Protein AF-0000000078758700 (afdb_homodimer)

Secondary structure (DSSP, 8-state):
--HHHHHHHHHHTTS-EEHHHHHHHHTTTB---HHHHHHHHHHHHHTTSEEEE---TT--PPEEEE-HHHHHHHHHHHHS--PPPEEE-HHHHHHHTGGG--HHHHHHHHHHHHHHHHHHHHHHHHHHHT--TT-HHHHHHHHHHHHHHHHHHHHHHHHHHHHHHHHHHH-/--HHHHHHHHHHTTS-EEHHHHHHHHTTTB---HHHHHHHHHHHHHTTSEEEE---TTS-PPEEEE-HHHHHHHHHHHHSPPPPPEEE-HHHHHHHTGGG--HHHHHHHHHHHHHHHHHHHHHHHHHHHT--TT-HHHHHHHHHHHHHHHHHHHHHHHHHHHHHHHGGGT-

pLDDT: mean 91.84, std 9.09, range [51.16, 98.56]

Structure (mmCIF, N/CA/C/O backbone):
data_AF-0000000078758700-model_v1
#
loop_
_entity.id
_entity.type
_entity.pdbx_description
1 polymer 'PadR family transcriptional regulator'
#
loop_
_atom_site.group_PDB
_atom_site.id
_atom_site.type_symbol
_atom_site.label_atom_id
_atom_site.label_alt_id
_atom_site.label_comp_id
_atom_site.label_asym_id
_atom_site.label_entity_id
_atom_site.label_seq_id
_atom_site.pdbx_PDB_ins_code
_atom_site.Cartn_x
_atom_site.Cartn_y
_atom_site.Cartn_z
_atom_site.occupancy
_atom_site.B_iso_or_equiv
_atom_site.auth_seq_id
_atom_site.auth_comp_id
_atom_site.auth_asym_id
_atom_site.auth_atom_id
_atom_site.pdbx_PDB_model_num
ATOM 1 N N . MET A 1 1 ? -12.422 17.875 -7.984 1 75.94 1 MET A N 1
ATOM 2 C CA . MET A 1 1 ? -11.062 17.906 -7.457 1 75.94 1 MET A CA 1
ATOM 3 C C . MET A 1 1 ? -10.539 16.484 -7.223 1 75.94 1 MET A C 1
ATOM 5 O O . MET A 1 1 ? -11.289 15.609 -6.797 1 75.94 1 MET A O 1
ATOM 9 N N . ASN A 1 2 ? -9.375 16.219 -7.703 1 89.12 2 ASN A N 1
ATOM 10 C CA . ASN A 1 2 ? -8.852 14.875 -7.539 1 89.12 2 ASN A CA 1
ATOM 11 C C . ASN A 1 2 ? -8.297 14.656 -6.129 1 89.12 2 ASN A C 1
ATOM 13 O O . ASN A 1 2 ? -8.055 15.617 -5.398 1 89.12 2 ASN A O 1
ATOM 17 N N . THR A 1 3 ? -8.195 13.461 -5.73 1 94.94 3 THR A N 1
ATOM 18 C CA . THR A 1 3 ? -7.84 13.109 -4.359 1 94.94 3 THR A CA 1
ATOM 19 C C . THR A 1 3 ? -6.453 13.641 -4.008 1 94.94 3 THR A C 1
ATOM 21 O O . THR A 1 3 ? -6.207 14.039 -2.867 1 94.94 3 THR A O 1
ATOM 24 N N . LEU A 1 4 ? -5.598 13.695 -4.992 1 96.81 4 LEU A N 1
ATOM 25 C CA . LEU A 1 4 ? -4.258 14.219 -4.762 1 96.81 4 LEU A CA 1
ATOM 26 C C . LEU A 1 4 ? -4.32 15.656 -4.246 1 96.81 4 LEU A C 1
ATOM 28 O O . LEU A 1 4 ? -3.518 16.047 -3.395 1 96.81 4 LEU A O 1
ATOM 32 N N . ALA A 1 5 ? -5.242 16.453 -4.746 1 97.12 5 ALA A N 1
ATOM 33 C CA . ALA A 1 5 ? -5.426 17.828 -4.289 1 97.12 5 ALA A CA 1
ATOM 34 C C . ALA A 1 5 ? -5.691 17.891 -2.787 1 97.12 5 ALA A C 1
ATOM 36 O O . ALA A 1 5 ? -5.07 18.672 -2.066 1 97.12 5 ALA A O 1
ATOM 37 N N . TYR A 1 6 ? -6.551 17.031 -2.338 1 96.44 6 TYR A N 1
ATOM 38 C CA . TYR A 1 6 ? -6.891 16.984 -0.921 1 96.44 6 TYR A CA 1
ATOM 39 C C . TYR A 1 6 ? -5.699 16.531 -0.089 1 96.44 6 TYR A C 1
ATOM 41 O O . TYR A 1 6 ? -5.477 17.031 1.014 1 96.44 6 TYR A O 1
ATOM 49 N N . ILE A 1 7 ? -4.961 15.625 -0.644 1 97 7 ILE A N 1
ATOM 50 C CA . ILE A 1 7 ? -3.777 15.102 0.032 1 97 7 ILE A CA 1
ATOM 51 C C . ILE A 1 7 ? -2.766 16.234 0.24 1 97 7 ILE A C 1
ATOM 53 O O . ILE A 1 7 ? -2.242 16.406 1.344 1 97 7 ILE A O 1
ATOM 57 N N . LEU A 1 8 ? -2.559 16.953 -0.808 1 97.12 8 LEU A N 1
ATOM 58 C CA . LEU A 1 8 ? -1.605 18.047 -0.736 1 97.12 8 LEU A CA 1
ATOM 59 C C . LEU A 1 8 ? -2.078 19.109 0.247 1 97.12 8 LEU A C 1
ATOM 61 O O . LEU A 1 8 ? -1.285 19.625 1.037 1 97.12 8 LEU A O 1
ATOM 65 N N . LEU A 1 9 ? -3.33 19.438 0.22 1 96.5 9 LEU A N 1
ATOM 66 C CA . LEU A 1 9 ? -3.891 20.406 1.145 1 96.5 9 LEU A CA 1
ATOM 67 C C . LEU A 1 9 ? -3.76 19.938 2.588 1 96.5 9 LEU A C 1
ATOM 69 O O . LEU A 1 9 ? -3.484 20.734 3.486 1 96.5 9 LEU A O 1
ATOM 73 N N . CYS A 1 10 ? -3.916 18.688 2.779 1 95 10 CYS A N 1
ATOM 74 C CA . CYS A 1 10 ? -3.814 18.109 4.113 1 95 10 CYS A CA 1
ATOM 75 C C . CYS A 1 10 ? -2.426 18.328 4.699 1 95 10 CYS A C 1
ATOM 77 O O . CYS A 1 10 ? -2.293 18.719 5.863 1 95 10 CYS A O 1
ATOM 79 N N . VAL A 1 11 ? -1.42 18.141 3.896 1 94 11 VAL A N 1
ATOM 80 C CA . VAL A 1 11 ? -0.043 18.266 4.359 1 94 11 VAL A CA 1
ATOM 81 C C . VAL A 1 11 ? 0.259 19.734 4.645 1 94 11 VAL A C 1
ATOM 83 O O . VAL A 1 11 ? 1.033 20.062 5.555 1 94 11 VAL A O 1
ATOM 86 N N . LEU A 1 12 ? -0.463 20.594 4.012 1 94.81 12 LEU A N 1
ATOM 87 C CA . LEU A 1 12 ? -0.227 22.016 4.16 1 94.81 12 LEU A CA 1
ATOM 88 C C . LEU A 1 12 ? -0.941 22.562 5.391 1 94.81 12 LEU A C 1
ATOM 90 O O . LEU A 1 12 ? -0.708 23.703 5.797 1 94.81 12 LEU A O 1
ATOM 94 N N . LEU A 1 13 ? -1.774 21.797 5.988 1 92.25 13 LEU A N 1
ATOM 95 C CA . LEU A 1 13 ? -2.506 22.234 7.176 1 92.25 13 LEU A CA 1
ATOM 96 C C . LEU A 1 13 ? -1.547 22.562 8.312 1 92.25 13 LEU A C 1
ATOM 98 O O . LEU A 1 13 ? -1.824 23.453 9.117 1 92.25 13 LEU A O 1
ATOM 102 N N . SER A 1 14 ? -0.45 21.875 8.352 1 86.94 14 SER A N 1
ATOM 103 C CA . SER A 1 14 ? 0.471 22.047 9.477 1 86.94 14 SER A CA 1
ATOM 104 C C . SER A 1 14 ? 1.338 23.297 9.289 1 86.94 14 SER A C 1
ATOM 106 O O . SER A 1 14 ? 1.521 24.078 10.227 1 86.94 14 SER A O 1
ATOM 108 N N . LYS A 1 15 ? 1.9 23.422 8.086 1 88.5 15 LYS A N 1
ATOM 109 C CA . LYS A 1 15 ? 2.738 24.578 7.789 1 88.5 15 LYS A CA 1
ATOM 110 C C . LYS A 1 15 ? 2.947 24.734 6.285 1 88.5 15 LYS A C 1
ATOM 112 O O . LYS A 1 15 ? 2.744 23.781 5.527 1 88.5 15 LYS A O 1
ATOM 117 N N . PRO A 1 16 ? 3.314 25.922 5.918 1 93.62 16 PRO A N 1
ATOM 118 C CA . PRO A 1 16 ? 3.682 26.109 4.512 1 93.62 16 PRO A CA 1
ATOM 119 C C . PRO A 1 16 ? 4.867 25.25 4.09 1 93.62 16 PRO A C 1
ATOM 121 O O . PRO A 1 16 ? 5.746 24.969 4.902 1 93.62 16 PRO A O 1
ATOM 124 N N . ARG A 1 17 ? 4.836 24.828 2.846 1 94.19 17 ARG A N 1
ATOM 125 C CA . ARG A 1 17 ? 5.887 23.953 2.342 1 94.19 17 ARG A CA 1
ATOM 126 C C . ARG A 1 17 ? 6.168 24.219 0.868 1 94.19 17 ARG A C 1
ATOM 128 O O . ARG A 1 17 ? 5.293 24.688 0.14 1 94.19 17 ARG A O 1
ATOM 135 N N . SER A 1 18 ? 7.398 23.844 0.51 1 94.25 18 SER A N 1
ATOM 136 C CA . SER A 1 18 ? 7.727 23.859 -0.912 1 94.25 18 SER A CA 1
ATOM 137 C C . SER A 1 18 ? 7.137 22.656 -1.632 1 94.25 18 SER A C 1
ATOM 139 O O . SER A 1 18 ? 6.73 21.688 -0.993 1 94.25 18 SER A O 1
ATOM 141 N N . GLY A 1 19 ? 7.09 22.828 -2.969 1 94 19 GLY A N 1
ATOM 142 C CA . GLY A 1 19 ? 6.676 21.672 -3.746 1 94 19 GLY A CA 1
ATOM 143 C C . GLY A 1 19 ? 7.52 20.438 -3.471 1 94 19 GLY A C 1
ATOM 144 O O . GLY A 1 19 ? 6.992 19.312 -3.406 1 94 19 GLY A O 1
ATOM 145 N N . TYR A 1 20 ? 8.75 20.656 -3.256 1 93.19 20 TYR A N 1
ATOM 146 C CA . TYR A 1 20 ? 9.68 19.578 -2.973 1 93.19 20 TYR A CA 1
ATOM 147 C C . TYR A 1 20 ? 9.352 18.906 -1.646 1 93.19 20 TYR A C 1
ATOM 149 O O . TYR A 1 20 ? 9.312 17.672 -1.558 1 93.19 20 TYR A O 1
ATOM 157 N N . GLU A 1 21 ? 9.133 19.625 -0.709 1 92.56 21 GLU A N 1
ATOM 158 C CA . GLU A 1 21 ? 8.781 19.094 0.604 1 92.56 21 GLU A CA 1
ATOM 159 C C . GLU A 1 21 ? 7.473 18.312 0.554 1 92.56 21 GLU A C 1
ATOM 161 O O . GLU A 1 21 ? 7.352 17.25 1.162 1 92.56 21 GLU A O 1
ATOM 166 N N . LEU A 1 22 ? 6.559 18.875 -0.141 1 95.06 22 LEU A N 1
ATOM 167 C CA . LEU A 1 22 ? 5.273 18.203 -0.3 1 95.06 22 LEU A CA 1
ATOM 168 C C . LEU A 1 22 ? 5.449 16.859 -0.983 1 95.06 22 LEU A C 1
ATOM 170 O O . LEU A 1 22 ? 4.914 15.844 -0.517 1 95.06 22 LEU A O 1
ATOM 174 N N . LYS A 1 23 ? 6.211 16.844 -2.006 1 93.62 23 LYS A N 1
ATOM 175 C CA . LYS A 1 23 ? 6.48 15.617 -2.742 1 93.62 23 LYS A CA 1
ATOM 176 C C . LYS A 1 23 ? 7.117 14.562 -1.838 1 93.62 23 LYS A C 1
ATOM 178 O O . LYS A 1 23 ? 6.719 13.398 -1.865 1 93.62 23 LYS A O 1
ATOM 183 N N . GLN A 1 24 ? 7.961 14.93 -1.013 1 90.19 24 GLN A N 1
ATOM 184 C CA . GLN A 1 24 ? 8.648 14 -0.122 1 90.19 24 GLN A CA 1
ATOM 185 C C . GLN A 1 24 ? 7.707 13.469 0.957 1 90.19 24 GLN A C 1
ATOM 187 O O . GLN A 1 24 ? 7.746 12.289 1.296 1 90.19 24 GLN A O 1
ATOM 192 N N . LEU A 1 25 ? 6.855 14.305 1.431 1 90.06 25 LEU A N 1
ATOM 193 C CA . LEU A 1 25 ? 6.023 13.961 2.576 1 90.06 25 LEU A CA 1
ATOM 194 C C . LEU A 1 25 ? 4.879 13.047 2.158 1 90.06 25 LEU A C 1
ATOM 196 O O . LEU A 1 25 ? 4.539 12.102 2.873 1 90.06 25 LEU A O 1
ATOM 200 N N . ILE A 1 26 ? 4.359 13.289 0.973 1 94.38 26 ILE A N 1
ATOM 201 C CA . ILE A 1 26 ? 3.145 12.547 0.629 1 94.38 26 ILE A CA 1
ATOM 202 C C . ILE A 1 26 ? 3.5 11.109 0.274 1 94.38 26 ILE A C 1
ATOM 204 O O . ILE A 1 26 ? 2.623 10.242 0.219 1 94.38 26 ILE A O 1
ATOM 208 N N . THR A 1 27 ? 4.793 10.805 0.073 1 89.19 27 THR A N 1
ATOM 209 C CA . THR A 1 27 ? 5.219 9.461 -0.285 1 89.19 27 THR A CA 1
ATOM 210 C C . THR A 1 27 ? 4.879 8.469 0.827 1 89.19 27 THR A C 1
ATOM 212 O O . THR A 1 27 ? 4.812 7.262 0.592 1 89.19 27 THR A O 1
ATOM 215 N N . ILE A 1 28 ? 4.66 8.961 1.965 1 87.19 28 ILE A N 1
ATOM 216 C CA . ILE A 1 28 ? 4.379 8.102 3.111 1 87.19 28 ILE A CA 1
ATOM 217 C C . ILE A 1 28 ? 3.004 7.457 2.953 1 87.19 28 ILE A C 1
ATOM 219 O O . ILE A 1 28 ? 2.777 6.34 3.422 1 87.19 28 ILE A O 1
ATOM 223 N N . PHE A 1 29 ? 2.162 8.219 2.197 1 91.5 29 PHE A N 1
ATOM 224 C CA . PHE A 1 29 ? 0.828 7.629 2.186 1 91.5 29 PHE A CA 1
ATOM 225 C C . PHE A 1 29 ? 0.193 7.75 0.805 1 91.5 29 PHE A C 1
ATOM 227 O O . PHE A 1 29 ? -0.868 7.176 0.551 1 91.5 29 PHE A O 1
ATOM 234 N N . TRP A 1 30 ? 0.911 8.43 -0.158 1 94.19 30 TRP A N 1
ATOM 235 C CA . TRP A 1 30 ? 0.292 8.648 -1.463 1 94.19 30 TRP A CA 1
ATOM 236 C C . TRP A 1 30 ? 1.343 8.656 -2.568 1 94.19 30 TRP A C 1
ATOM 238 O O . TRP A 1 30 ? 2.271 9.469 -2.543 1 94.19 30 TRP A O 1
ATOM 248 N N . GLU A 1 31 ? 1.103 7.875 -3.529 1 92.25 31 GLU A N 1
ATOM 249 C CA . GLU A 1 31 ? 1.999 7.855 -4.68 1 92.25 31 GLU A CA 1
ATOM 250 C C . GLU A 1 31 ? 1.511 8.797 -5.777 1 92.25 31 GLU A C 1
ATOM 252 O O . GLU A 1 31 ? 0.35 8.734 -6.184 1 92.25 31 GLU A O 1
ATOM 257 N N . ALA A 1 32 ? 2.389 9.664 -6.203 1 93.94 32 ALA A N 1
ATOM 258 C CA . ALA A 1 32 ? 2.1 10.57 -7.312 1 93.94 32 ALA A CA 1
ATOM 259 C C . ALA A 1 32 ? 3.379 10.969 -8.047 1 93.94 32 ALA A C 1
ATOM 261 O O . ALA A 1 32 ? 4.43 11.133 -7.426 1 93.94 32 ALA A O 1
ATOM 262 N N . HIS A 1 33 ? 3.301 11.062 -9.289 1 92.56 33 HIS A N 1
ATOM 263 C CA . HIS A 1 33 ? 4.418 11.539 -10.094 1 92.56 33 HIS A CA 1
ATOM 264 C C . HIS A 1 33 ? 4.652 13.031 -9.875 1 92.56 33 HIS A C 1
ATOM 266 O O . HIS A 1 33 ? 3.717 13.773 -9.57 1 92.56 33 HIS A O 1
ATOM 272 N N . HIS A 1 34 ? 5.859 13.391 -10.141 1 92.69 34 HIS A N 1
ATOM 273 C CA . HIS A 1 34 ? 6.258 14.789 -10.016 1 92.69 34 HIS A CA 1
ATOM 274 C C . HIS A 1 34 ? 5.348 15.695 -10.844 1 92.69 34 HIS A C 1
ATOM 276 O O . HIS A 1 34 ? 4.824 16.688 -10.328 1 92.69 34 HIS A O 1
ATOM 282 N N . SER A 1 35 ? 5.125 15.336 -12.039 1 93.94 35 SER A N 1
ATOM 283 C CA . SER A 1 35 ? 4.316 16.156 -12.938 1 93.94 35 SER A CA 1
ATOM 284 C C . SER A 1 35 ? 2.893 16.312 -12.414 1 93.94 35 SER A C 1
ATOM 286 O O . SER A 1 35 ? 2.279 17.359 -12.57 1 93.94 35 SER A O 1
ATOM 288 N N . GLN A 1 36 ? 2.354 15.297 -11.727 1 95.75 36 GLN A N 1
ATOM 289 C CA . GLN A 1 36 ? 1.006 15.352 -11.164 1 95.75 36 GLN A CA 1
ATOM 290 C C . GLN A 1 36 ? 0.94 16.297 -9.969 1 95.75 36 GLN A C 1
ATOM 292 O O . GLN A 1 36 ? -0.028 17.047 -9.82 1 95.75 36 GLN A O 1
ATOM 297 N N . ILE A 1 37 ? 1.955 16.234 -9.133 1 96.62 37 ILE A N 1
ATOM 298 C CA . ILE A 1 37 ? 2.002 17.047 -7.918 1 96.62 37 ILE A CA 1
ATOM 299 C C . ILE A 1 37 ? 2.025 18.531 -8.281 1 96.62 37 ILE A C 1
ATOM 301 O O . ILE A 1 37 ? 1.216 19.312 -7.781 1 96.62 37 ILE A O 1
ATOM 305 N N . TYR A 1 38 ? 2.822 18.875 -9.234 1 95.69 38 TYR A N 1
ATOM 306 C CA . TYR A 1 38 ? 2.998 20.281 -9.539 1 95.69 38 TYR A CA 1
ATOM 307 C C . TYR A 1 38 ? 1.836 20.812 -10.375 1 95.69 38 TYR A C 1
ATOM 309 O O . TYR A 1 38 ? 1.444 21.969 -10.242 1 95.69 38 TYR A O 1
ATOM 317 N N . THR A 1 39 ? 1.314 20.031 -11.211 1 96.81 39 THR A N 1
ATOM 318 C CA . THR A 1 39 ? 0.114 20.422 -11.945 1 96.81 39 THR A CA 1
ATOM 319 C C . THR A 1 39 ? -1.057 20.641 -10.984 1 96.81 39 THR A C 1
ATOM 321 O O . THR A 1 39 ? -1.825 21.578 -11.141 1 96.81 39 THR A O 1
ATOM 324 N N . THR A 1 40 ? -1.151 19.734 -10 1 97.75 40 THR A N 1
ATOM 325 C CA . THR A 1 40 ? -2.215 19.859 -9.008 1 97.75 40 THR A CA 1
ATOM 326 C C . THR A 1 40 ? -2.014 21.109 -8.156 1 97.75 40 THR A C 1
ATOM 328 O O . THR A 1 40 ? -2.969 21.828 -7.883 1 97.75 40 THR A O 1
ATOM 331 N N . LEU A 1 41 ? -0.794 21.375 -7.789 1 96.75 41 LEU A N 1
ATOM 332 C CA . LEU A 1 41 ? -0.489 22.578 -7.008 1 96.75 41 LEU A CA 1
ATOM 333 C C . LEU A 1 41 ? -0.839 23.844 -7.781 1 96.75 41 LEU A C 1
ATOM 335 O O . LEU A 1 41 ? -1.37 24.797 -7.211 1 96.75 41 LEU A O 1
ATOM 339 N N . ALA A 1 42 ? -0.533 23.828 -9.016 1 95.81 42 ALA A N 1
ATOM 340 C CA . ALA A 1 42 ? -0.86 24.969 -9.867 1 95.81 42 ALA A CA 1
ATOM 341 C C . ALA A 1 42 ? -2.369 25.188 -9.93 1 95.81 42 ALA A C 1
ATOM 343 O O . ALA A 1 42 ? -2.84 26.328 -9.836 1 95.81 42 ALA A O 1
ATOM 344 N N . LYS A 1 43 ? -3.08 24.172 -10.078 1 97.56 43 LYS A N 1
ATOM 345 C CA . LYS A 1 43 ? -4.539 24.266 -10.125 1 97.56 43 LYS A CA 1
ATOM 346 C C . LYS A 1 43 ? -5.098 24.781 -8.805 1 97.56 43 LYS A C 1
ATOM 348 O O . LYS A 1 43 ? -6.016 25.609 -8.797 1 97.56 43 LYS A O 1
ATOM 353 N N . LEU A 1 44 ? -4.578 24.281 -7.699 1 97.81 44 LEU A N 1
ATOM 354 C CA . LEU A 1 44 ? -5 24.734 -6.375 1 97.81 44 LEU A CA 1
ATOM 355 C C . LEU A 1 44 ? -4.754 26.219 -6.195 1 97.81 44 LEU A C 1
ATOM 357 O O . LEU A 1 44 ? -5.57 26.922 -5.594 1 97.81 44 LEU A O 1
ATOM 361 N N . ASP A 1 45 ? -3.604 26.641 -6.684 1 96.44 45 ASP A N 1
ATOM 362 C CA . ASP A 1 45 ? -3.275 28.062 -6.625 1 96.44 45 ASP A CA 1
ATOM 363 C C . ASP A 1 45 ? -4.246 28.875 -7.465 1 96.44 45 ASP A C 1
ATOM 365 O O . ASP A 1 45 ? -4.777 29.891 -7 1 96.44 45 ASP A O 1
ATOM 369 N N . GLN A 1 46 ? -4.539 28.453 -8.641 1 96.88 46 GLN A N 1
ATOM 370 C CA . GLN A 1 46 ? -5.465 29.125 -9.539 1 96.88 46 GLN A CA 1
ATOM 371 C C . GLN A 1 46 ? -6.863 29.219 -8.938 1 96.88 46 GLN A C 1
ATOM 373 O O . GLN A 1 46 ? -7.559 30.219 -9.109 1 96.88 46 GLN A O 1
ATOM 378 N N . GLN A 1 47 ? -7.211 28.172 -8.195 1 97.62 47 GLN A N 1
ATOM 379 C CA . GLN A 1 47 ? -8.555 28.109 -7.625 1 97.62 47 GLN A CA 1
ATOM 380 C C . GLN A 1 47 ? -8.625 28.812 -6.281 1 97.62 47 GLN A C 1
ATOM 382 O O . GLN A 1 47 ? -9.695 28.922 -5.688 1 97.62 47 GLN A O 1
ATOM 387 N N . GLY A 1 48 ? -7.48 29.219 -5.77 1 97.19 48 GLY A N 1
ATOM 388 C CA . GLY A 1 48 ? -7.438 30.047 -4.57 1 97.19 48 GLY A CA 1
ATOM 389 C C . GLY A 1 48 ? -7.391 29.234 -3.291 1 97.19 48 GLY A C 1
ATOM 390 O O . GLY A 1 48 ? -7.672 29.75 -2.207 1 97.19 48 GLY A O 1
ATOM 391 N N . TYR A 1 49 ? -7.074 27.938 -3.385 1 97.94 49 TYR A N 1
ATOM 392 C CA . TYR A 1 49 ? -7.031 27.094 -2.197 1 97.94 49 TYR A CA 1
ATOM 393 C C . TYR A 1 49 ? -5.66 27.141 -1.537 1 97.94 49 TYR A C 1
ATOM 395 O O . TYR A 1 49 ? -5.508 26.766 -0.375 1 97.94 49 TYR A O 1
ATOM 403 N N . VAL A 1 50 ? -4.648 27.547 -2.363 1 97.75 50 VAL A N 1
ATOM 404 C CA . VAL A 1 50 ? -3.318 27.859 -1.846 1 97.75 50 VAL A CA 1
ATOM 405 C C . VAL A 1 50 ? -2.816 29.156 -2.449 1 97.75 50 VAL A C 1
ATOM 407 O O . VAL A 1 50 ? -3.379 29.656 -3.428 1 97.75 50 VAL A O 1
ATOM 410 N N . THR A 1 51 ? -1.835 29.766 -1.786 1 96.56 51 THR A N 1
ATOM 411 C CA . THR A 1 51 ? -1.12 30.922 -2.332 1 96.56 51 THR A CA 1
ATOM 412 C C . THR A 1 51 ? 0.385 30.672 -2.328 1 96.56 51 THR A C 1
ATOM 414 O O . THR A 1 51 ? 0.893 29.906 -1.498 1 96.56 51 THR A O 1
ATOM 417 N N . VAL A 1 52 ? 1.029 31.219 -3.318 1 92.94 52 VAL A N 1
ATOM 418 C CA . VAL A 1 52 ? 2.473 31.031 -3.439 1 92.94 52 VAL A CA 1
ATOM 419 C C . VAL A 1 52 ? 3.191 32.312 -3.047 1 92.94 52 VAL A C 1
ATOM 421 O O . VAL A 1 52 ? 2.863 33.406 -3.547 1 92.94 52 VAL A O 1
ATOM 424 N N . LEU A 1 53 ? 3.893 32.375 -1.988 1 80.75 53 LEU A N 1
ATOM 425 C CA . LEU A 1 53 ? 4.695 33.531 -1.635 1 80.75 53 LEU A CA 1
ATOM 426 C C . LEU A 1 53 ? 6.152 33.344 -2.043 1 80.75 53 LEU A C 1
ATOM 428 O O . LEU A 1 53 ? 6.688 32.219 -1.932 1 80.75 53 LEU A O 1
ATOM 432 N N . ASP A 1 54 ? 6.578 33.906 -3.236 1 61.16 54 ASP A N 1
ATOM 433 C CA . ASP A 1 54 ? 7.922 33.812 -3.803 1 61.16 54 ASP A CA 1
ATOM 434 C C . ASP A 1 54 ? 8.977 34.188 -2.764 1 61.16 54 ASP A C 1
ATOM 436 O O . ASP A 1 54 ? 10.156 34.344 -3.098 1 61.16 54 ASP A O 1
ATOM 440 N N . LYS A 1 55 ? 8.719 34.562 -1.55 1 55.12 55 LYS A N 1
ATOM 441 C CA . LYS A 1 55 ? 9.609 35.562 -0.995 1 55.12 55 LYS A CA 1
ATOM 442 C C . LYS A 1 55 ? 11.07 35.125 -1.114 1 55.12 55 LYS A C 1
ATOM 444 O O . LYS A 1 55 ? 11.977 35.875 -0.713 1 55.12 55 LYS A O 1
ATOM 449 N N . ASP A 1 56 ? 11.492 33.719 -0.843 1 51.16 56 ASP A N 1
ATOM 450 C CA . ASP A 1 56 ? 12.891 33.969 -0.499 1 51.16 56 ASP A CA 1
ATOM 451 C C . ASP A 1 56 ? 13.672 34.469 -1.707 1 51.16 56 ASP A C 1
ATOM 453 O O . ASP A 1 56 ? 13.68 33.844 -2.762 1 51.16 56 ASP A O 1
ATOM 457 N N . GLU A 1 57 ? 13.906 35.75 -1.801 1 52.34 57 GLU A N 1
ATOM 458 C CA . GLU A 1 57 ? 14.805 36.438 -2.73 1 52.34 57 GLU A CA 1
ATOM 459 C C . GLU A 1 57 ? 15.852 35.5 -3.291 1 52.34 57 GLU A C 1
ATOM 461 O O . GLU A 1 57 ? 16.219 35.594 -4.465 1 52.34 57 GLU A O 1
ATOM 466 N N . HIS A 1 58 ? 16.469 34.781 -2.475 1 54.19 58 HIS A N 1
ATOM 467 C CA . HIS A 1 58 ? 17.688 34.094 -2.865 1 54.19 58 HIS A CA 1
ATOM 468 C C . HIS A 1 58 ? 17.375 32.688 -3.398 1 54.19 58 HIS A C 1
ATOM 470 O O . HIS A 1 58 ? 18.219 32.031 -4.012 1 54.19 58 HIS A O 1
ATOM 476 N N . SER A 1 59 ? 16.156 32.094 -2.975 1 60.94 59 SER A N 1
ATOM 477 C CA . SER A 1 59 ? 15.914 30.734 -3.492 1 60.94 59 SER A CA 1
ATOM 478 C C . SER A 1 59 ? 14.633 30.672 -4.32 1 60.94 59 SER A C 1
ATOM 480 O O . SER A 1 59 ? 13.688 31.422 -4.059 1 60.94 59 SER A O 1
ATOM 482 N N . GLN A 1 60 ? 14.664 30.766 -5.648 1 63.72 60 GLN A N 1
ATOM 483 C CA . GLN A 1 60 ? 13.664 30.609 -6.699 1 63.72 60 GLN A CA 1
ATOM 484 C C . GLN A 1 60 ? 12.664 29.516 -6.344 1 63.72 60 GLN A C 1
ATOM 486 O O . GLN A 1 60 ? 11.93 29.031 -7.211 1 63.72 60 GLN A O 1
ATOM 491 N N . LYS A 1 61 ? 12.539 29.203 -4.984 1 78.19 61 LYS A N 1
ATOM 492 C CA . LYS A 1 61 ? 11.625 28.109 -4.684 1 78.19 61 LYS A CA 1
ATOM 493 C C . LYS A 1 61 ? 10.242 28.641 -4.293 1 78.19 61 LYS A C 1
ATOM 495 O O . LYS A 1 61 ? 10.133 29.594 -3.529 1 78.19 61 LYS A O 1
ATOM 500 N N . LYS A 1 62 ? 9.211 28.125 -4.797 1 88.31 62 LYS A N 1
ATOM 501 C CA . LYS A 1 62 ? 7.82 28.453 -4.488 1 88.31 62 LYS A CA 1
ATOM 502 C C . LYS A 1 62 ? 7.395 27.812 -3.166 1 88.31 62 LYS A C 1
ATOM 504 O O . LYS A 1 62 ? 7.613 26.625 -2.943 1 88.31 62 LYS A O 1
ATOM 509 N N . ILE A 1 63 ? 6.949 28.656 -2.227 1 94.56 63 ILE A N 1
ATOM 510 C CA . ILE A 1 63 ? 6.398 28.172 -0.968 1 94.56 63 ILE A CA 1
ATOM 511 C C . ILE A 1 63 ? 4.875 28.266 -0.999 1 94.56 63 ILE A C 1
ATOM 513 O O . ILE A 1 63 ? 4.32 29.344 -1.215 1 94.56 63 ILE A O 1
ATOM 517 N N . TYR A 1 64 ? 4.211 27.156 -0.707 1 96.62 64 TYR A N 1
ATOM 518 C CA . TYR A 1 64 ? 2.758 27.078 -0.772 1 96.62 64 TYR A CA 1
ATOM 519 C C . TYR A 1 64 ? 2.141 27.281 0.609 1 96.62 64 TYR A C 1
ATOM 521 O O . TYR A 1 64 ? 2.545 26.625 1.572 1 96.62 64 TYR A O 1
ATOM 529 N N . HIS A 1 65 ? 1.224 28.219 0.64 1 96.44 65 HIS A N 1
ATOM 530 C CA . HIS A 1 65 ? 0.463 28.5 1.853 1 96.44 65 HIS A CA 1
ATOM 531 C C . HIS A 1 65 ? -1.003 28.109 1.685 1 96.44 65 HIS A C 1
ATOM 533 O O . HIS A 1 65 ? -1.612 28.406 0.653 1 96.44 65 HIS A O 1
ATOM 539 N N . LEU A 1 66 ? -1.496 27.516 2.68 1 96 66 LEU A N 1
ATOM 540 C CA . LEU A 1 66 ? -2.918 27.188 2.676 1 96 66 LEU A CA 1
ATOM 541 C C . LEU A 1 66 ? -3.762 28.438 2.924 1 96 66 LEU A C 1
ATOM 543 O O . LEU A 1 66 ? -3.455 29.234 3.818 1 96 66 LEU A O 1
ATOM 547 N N . THR A 1 67 ? -4.781 28.609 2.127 1 97.56 67 THR A N 1
ATOM 548 C CA . THR A 1 67 ? -5.715 29.703 2.363 1 97.56 67 THR A CA 1
ATOM 549 C C . THR A 1 67 ? -6.859 29.266 3.266 1 97.56 67 THR A C 1
ATOM 551 O O . THR A 1 67 ? -6.977 28.078 3.584 1 97.56 67 THR A O 1
ATOM 554 N N . ASP A 1 68 ? -7.723 30.234 3.668 1 97.25 68 ASP A N 1
ATOM 555 C CA . ASP A 1 68 ? -8.898 29.906 4.461 1 97.25 68 ASP A CA 1
ATOM 556 C C . ASP A 1 68 ? -9.844 29 3.684 1 97.25 68 ASP A C 1
ATOM 558 O O . ASP A 1 68 ? -10.445 28.078 4.254 1 97.25 68 ASP A O 1
ATOM 562 N N . GLU A 1 69 ? -9.938 29.25 2.438 1 97.5 69 GLU A N 1
ATOM 563 C CA . GLU A 1 69 ? -10.797 28.406 1.591 1 97.5 69 GLU A CA 1
ATOM 564 C C . GLU A 1 69 ? -10.234 27 1.458 1 97.5 69 GLU A C 1
ATOM 566 O O . GLU A 1 69 ? -10.984 26.031 1.464 1 97.5 69 GLU A O 1
ATOM 571 N N . GLY A 1 70 ? -8.922 26.922 1.271 1 97.12 70 GLY A N 1
ATOM 572 C CA . GLY A 1 70 ? -8.281 25.609 1.23 1 97.12 70 GLY A CA 1
ATOM 573 C C . GLY A 1 70 ? -8.438 24.828 2.516 1 97.12 70 GLY A C 1
ATOM 574 O O . GLY A 1 70 ? -8.688 23.625 2.484 1 97.12 70 GLY A O 1
ATOM 575 N N . ARG A 1 71 ? -8.312 25.531 3.604 1 96 71 ARG A N 1
ATOM 576 C CA . ARG A 1 71 ? -8.477 24.906 4.91 1 96 71 ARG A CA 1
ATOM 577 C C . ARG A 1 71 ? -9.883 24.344 5.078 1 96 71 ARG A C 1
ATOM 579 O O . ARG A 1 71 ? -10.062 23.203 5.512 1 96 71 ARG A O 1
ATOM 586 N N . ALA A 1 72 ? -10.844 25.125 4.742 1 95.94 72 ALA A N 1
ATOM 587 C CA . ALA A 1 72 ? -12.234 24.703 4.855 1 95.94 72 ALA A CA 1
ATOM 588 C C . ALA A 1 72 ? -12.5 23.469 3.994 1 95.94 72 ALA A C 1
ATOM 590 O O . ALA A 1 72 ? -13.195 22.547 4.422 1 95.94 72 ALA A O 1
ATOM 591 N N . LEU A 1 73 ? -11.922 23.469 2.875 1 95.44 73 LEU A N 1
ATOM 592 C CA . LEU A 1 73 ? -12.117 22.375 1.93 1 95.44 73 LEU A CA 1
ATOM 593 C C . LEU A 1 73 ? -11.562 21.062 2.492 1 95.44 73 LEU A C 1
ATOM 595 O O . LEU A 1 73 ? -12.242 20.047 2.463 1 95.44 73 LEU A O 1
ATOM 599 N N . VAL A 1 74 ? -10.359 21.125 2.961 1 94.88 74 VAL A N 1
ATOM 600 C CA . VAL A 1 74 ? -9.727 19.891 3.422 1 94.88 74 VAL A CA 1
ATOM 601 C C . VAL A 1 74 ? -10.367 19.438 4.727 1 94.88 74 VAL A C 1
ATOM 603 O O . VAL A 1 74 ? -10.5 18.234 4.973 1 94.88 74 VAL A O 1
ATOM 606 N N . GLU A 1 75 ? -10.805 20.312 5.535 1 93.5 75 GLU A N 1
ATOM 607 C CA . GLU A 1 75 ? -11.477 19.953 6.781 1 93.5 75 GLU A CA 1
ATOM 608 C C . GLU A 1 75 ? -12.797 19.234 6.504 1 93.5 75 GLU A C 1
ATOM 610 O O . GLU A 1 75 ? -13.164 18.312 7.219 1 93.5 75 GLU A O 1
ATOM 615 N N . GLU A 1 76 ? -13.469 19.672 5.496 1 94.38 76 GLU A N 1
ATOM 616 C CA . GLU A 1 76 ? -14.688 18.984 5.086 1 94.38 76 GLU A CA 1
ATOM 617 C C . GLU A 1 76 ? -14.383 17.609 4.516 1 94.38 76 GLU A C 1
ATOM 619 O O . GLU A 1 76 ? -15.102 16.641 4.793 1 94.38 76 GLU A O 1
ATOM 624 N N . TRP A 1 77 ? -13.375 17.531 3.744 1 95.56 77 TRP A N 1
ATOM 625 C CA . TRP A 1 77 ? -12.969 16.281 3.123 1 95.56 77 TRP A CA 1
ATOM 626 C C . TRP A 1 77 ? -12.602 15.242 4.18 1 95.56 77 TRP A C 1
ATOM 628 O O . TRP A 1 77 ? -12.906 14.055 4.027 1 95.56 77 TRP A O 1
ATOM 638 N N . ILE A 1 78 ? -11.992 15.656 5.238 1 94.06 78 ILE A N 1
ATOM 639 C CA . ILE A 1 78 ? -11.523 14.781 6.305 1 94.06 78 ILE A CA 1
ATOM 640 C C . ILE A 1 78 ? -12.711 14.07 6.949 1 94.06 78 ILE A C 1
ATOM 642 O O . ILE A 1 78 ? -12.578 12.93 7.418 1 94.06 78 ILE A O 1
ATOM 646 N N . LYS A 1 79 ? -13.844 14.664 6.832 1 92.44 79 LYS A N 1
ATOM 647 C CA . LYS A 1 79 ? -15.047 14.117 7.457 1 92.44 79 LYS A CA 1
ATOM 648 C C . LYS A 1 79 ? -15.75 13.133 6.527 1 92.44 79 LYS A C 1
ATOM 650 O O . LYS A 1 79 ? -16.625 12.383 6.957 1 92.44 79 LYS A O 1
ATOM 655 N N . GLU A 1 80 ? -15.43 13.133 5.32 1 93.19 80 GLU A N 1
ATOM 656 C CA . GLU A 1 80 ? -16.047 12.242 4.348 1 93.19 80 GLU A CA 1
ATOM 657 C C . GLU A 1 80 ? -15.617 10.797 4.566 1 93.19 80 GLU A C 1
ATOM 659 O O . GLU A 1 80 ? -14.594 10.539 5.195 1 93.19 80 GLU A O 1
ATOM 664 N N . GLU A 1 81 ? -16.406 9.93 3.98 1 92.81 81 GLU A N 1
ATOM 665 C CA . GLU A 1 81 ? -16.078 8.508 4.043 1 92.81 81 GLU A CA 1
ATOM 666 C C . GLU A 1 81 ? -14.711 8.227 3.436 1 92.81 81 GLU A C 1
ATOM 668 O O . GLU A 1 81 ? -14.367 8.797 2.396 1 92.81 81 GLU A O 1
ATOM 673 N N . THR A 1 82 ? -13.961 7.418 4.117 1 93.81 82 THR A N 1
ATOM 674 C CA . THR A 1 82 ? -12.609 7.086 3.688 1 93.81 82 THR A CA 1
ATOM 675 C C . THR A 1 82 ? -12.562 5.695 3.062 1 93.81 82 THR A C 1
ATOM 677 O O . THR A 1 82 ? -12.812 4.695 3.74 1 93.81 82 THR A O 1
ATOM 680 N N . PRO A 1 83 ? -12.273 5.594 1.828 1 91.75 83 PRO A N 1
ATOM 681 C CA . PRO A 1 83 ? -12.227 4.281 1.178 1 91.75 83 PRO A CA 1
ATOM 682 C C . PRO A 1 83 ? -11.031 3.445 1.633 1 91.75 83 PRO A C 1
ATOM 684 O O . PRO A 1 83 ? -10.094 3.977 2.236 1 91.75 83 PRO A O 1
ATOM 687 N N . ALA A 1 84 ? -11.078 2.148 1.285 1 90.25 84 ALA A N 1
ATOM 688 C CA . ALA A 1 84 ? -9.93 1.276 1.518 1 90.25 84 ALA A CA 1
ATOM 689 C C . ALA A 1 84 ? -8.734 1.705 0.671 1 90.25 84 ALA A C 1
ATOM 691 O O . ALA A 1 84 ? -8.906 2.221 -0.436 1 90.25 84 ALA A O 1
ATOM 692 N N . PRO A 1 85 ? -7.555 1.498 1.229 1 93.06 85 PRO A N 1
ATOM 693 C CA . PRO A 1 85 ? -6.367 1.872 0.457 1 93.06 85 PRO A CA 1
ATOM 694 C C . PRO A 1 85 ? -6.137 0.965 -0.75 1 93.06 85 PRO A C 1
ATOM 696 O O . PRO A 1 85 ? -6.707 -0.127 -0.822 1 93.06 85 PRO A O 1
ATOM 699 N N . THR A 1 86 ? -5.355 1.44 -1.694 1 91.06 86 THR A N 1
ATOM 700 C CA . THR A 1 86 ? -4.91 0.637 -2.828 1 91.06 86 THR A CA 1
ATOM 701 C C . THR A 1 86 ? -3.396 0.454 -2.799 1 91.06 86 THR A C 1
ATOM 703 O O . THR A 1 86 ? -2.678 1.269 -2.215 1 91.06 86 THR A O 1
ATOM 706 N N . GLN A 1 87 ? -2.939 -0.66 -3.426 1 92.19 87 GLN A N 1
ATOM 707 C CA . GLN A 1 87 ? -1.504 -0.908 -3.508 1 92.19 87 GLN A CA 1
ATOM 708 C C . GLN A 1 87 ? -1.143 -1.628 -4.805 1 92.19 87 GLN A C 1
ATOM 710 O O . GLN A 1 87 ? -1.996 -2.266 -5.426 1 92.19 87 GLN A O 1
ATOM 715 N N . LYS A 1 88 ? 0.029 -1.497 -5.258 1 94.69 88 LYS A N 1
ATOM 716 C CA . LYS A 1 88 ? 0.661 -2.23 -6.348 1 94.69 88 LYS A CA 1
ATOM 717 C C . LYS A 1 88 ? 2.041 -2.742 -5.941 1 94.69 88 LYS A C 1
ATOM 719 O O . LYS A 1 88 ? 2.947 -1.949 -5.676 1 94.69 88 LYS A O 1
ATOM 724 N N . ASP A 1 89 ? 2.201 -4.07 -5.922 1 96.81 89 ASP A N 1
ATOM 725 C CA . ASP A 1 89 ? 3.434 -4.684 -5.441 1 96.81 89 ASP A CA 1
ATOM 726 C C . ASP A 1 89 ? 3.838 -5.867 -6.312 1 96.81 89 ASP A C 1
ATOM 728 O O . ASP A 1 89 ? 3.352 -6.984 -6.117 1 96.81 89 ASP A O 1
ATOM 732 N N . GLU A 1 90 ? 4.758 -5.668 -7.191 1 96.38 90 GLU A N 1
ATOM 733 C CA . GLU A 1 90 ? 5.23 -6.719 -8.094 1 96.38 90 GLU A CA 1
ATOM 734 C C . GLU A 1 90 ? 5.895 -7.852 -7.316 1 96.38 90 GLU A C 1
ATOM 736 O O . GLU A 1 90 ? 5.805 -9.016 -7.707 1 96.38 90 GLU A O 1
ATOM 741 N N . PHE A 1 91 ? 6.566 -7.48 -6.219 1 97.88 91 PHE A N 1
ATOM 742 C CA . PHE A 1 91 ? 7.238 -8.477 -5.391 1 97.88 91 PHE A CA 1
ATOM 743 C C . PHE A 1 91 ? 6.262 -9.562 -4.953 1 97.88 91 PHE A C 1
ATOM 745 O O . PHE A 1 91 ? 6.574 -10.758 -5.031 1 97.88 91 PHE A O 1
ATOM 752 N N . LEU A 1 92 ? 5.117 -9.227 -4.547 1 97.06 92 LEU A N 1
ATOM 753 C CA . LEU A 1 92 ? 4.137 -10.18 -4.039 1 97.06 92 LEU A CA 1
ATOM 754 C C . LEU A 1 92 ? 3.641 -11.094 -5.152 1 97.06 92 LEU A C 1
ATOM 756 O O . LEU A 1 92 ? 3.387 -12.281 -4.922 1 97.06 92 LEU A O 1
ATOM 760 N N . ALA A 1 93 ? 3.488 -10.516 -6.332 1 95.62 93 ALA A N 1
ATOM 761 C CA . ALA A 1 93 ? 3.098 -11.344 -7.473 1 95.62 93 ALA A CA 1
ATOM 762 C C . ALA A 1 93 ? 4.164 -12.391 -7.781 1 95.62 93 ALA A C 1
ATOM 764 O O . ALA A 1 93 ? 3.844 -13.547 -8.086 1 95.62 93 ALA A O 1
ATOM 765 N N . LYS A 1 94 ? 5.402 -11.992 -7.723 1 96.25 94 LYS A N 1
ATOM 766 C CA . LYS A 1 94 ? 6.504 -12.914 -8 1 96.25 94 LYS A CA 1
ATOM 767 C C . LYS A 1 94 ? 6.582 -14.008 -6.941 1 96.25 94 LYS A C 1
ATOM 769 O O . LYS A 1 94 ? 6.797 -15.18 -7.266 1 96.25 94 LYS A O 1
ATOM 774 N N . ILE A 1 95 ? 6.383 -13.656 -5.676 1 96 95 ILE A N 1
ATOM 775 C CA . ILE A 1 95 ? 6.363 -14.641 -4.602 1 96 95 ILE A CA 1
ATOM 776 C C . ILE A 1 95 ? 5.168 -15.57 -4.781 1 96 95 ILE A C 1
ATOM 778 O O . ILE A 1 95 ? 5.27 -16.781 -4.535 1 96 95 ILE A O 1
ATOM 782 N N . TYR A 1 96 ? 4.062 -15.031 -5.203 1 93.56 96 TYR A N 1
ATOM 783 C CA . TYR A 1 96 ? 2.869 -15.828 -5.477 1 93.56 96 TYR A CA 1
ATOM 784 C C . TYR A 1 96 ? 3.168 -16.938 -6.469 1 93.56 96 TYR A C 1
ATOM 786 O O . TYR A 1 96 ? 2.654 -18.047 -6.34 1 93.56 96 TYR A O 1
ATOM 794 N N . ALA A 1 97 ? 3.988 -16.641 -7.438 1 92.19 97 ALA A N 1
ATOM 795 C CA . ALA A 1 97 ? 4.383 -17.609 -8.453 1 92.19 97 ALA A CA 1
ATOM 796 C C . ALA A 1 97 ? 5.574 -18.438 -7.988 1 92.19 97 ALA A C 1
ATOM 798 O O . ALA A 1 97 ? 6.418 -18.828 -8.797 1 92.19 97 ALA A O 1
ATOM 799 N N . PHE A 1 98 ? 5.699 -18.719 -6.781 1 91.44 98 PHE A N 1
ATOM 800 C CA . PHE A 1 98 ? 6.844 -19.344 -6.129 1 91.44 98 PHE A CA 1
ATOM 801 C C . PHE A 1 98 ? 7.18 -20.672 -6.785 1 91.44 98 PHE A C 1
ATOM 803 O O . PHE A 1 98 ? 8.352 -21.047 -6.879 1 91.44 98 PHE A O 1
ATOM 810 N N . SER A 1 99 ? 6.18 -21.406 -7.242 1 87.31 99 SER A N 1
ATOM 811 C CA . SER A 1 99 ? 6.379 -22.734 -7.793 1 87.31 99 SER A CA 1
ATOM 812 C C . SER A 1 99 ? 7.293 -22.703 -9.016 1 87.31 99 SER A C 1
ATOM 814 O O . SER A 1 99 ? 7.879 -23.719 -9.383 1 87.31 99 SER A O 1
ATOM 816 N N . THR A 1 100 ? 7.387 -21.547 -9.594 1 88.25 100 THR A N 1
ATOM 817 C CA . THR A 1 100 ? 8.195 -21.422 -10.797 1 88.25 100 THR A CA 1
ATOM 818 C C . THR A 1 100 ? 9.594 -20.906 -10.461 1 88.25 100 THR A C 1
ATOM 820 O O . THR A 1 100 ? 10.453 -20.828 -11.344 1 88.25 100 THR A O 1
ATOM 823 N N . LEU A 1 101 ? 9.812 -20.562 -9.281 1 91.38 101 LEU A N 1
ATOM 824 C CA . LEU A 1 101 ? 11.078 -19.953 -8.898 1 91.38 101 LEU A CA 1
ATOM 825 C C . LEU A 1 101 ? 12.109 -21.016 -8.531 1 91.38 101 LEU A C 1
ATOM 827 O O . LEU A 1 101 ? 11.773 -22.031 -7.945 1 91.38 101 LEU A O 1
ATOM 831 N N . ASP A 1 102 ? 13.352 -20.734 -8.898 1 92.25 102 ASP A N 1
ATOM 832 C CA . ASP A 1 102 ? 14.445 -21.5 -8.305 1 92.25 102 ASP A CA 1
ATOM 833 C C . ASP A 1 102 ? 14.914 -20.859 -7.004 1 92.25 102 ASP A C 1
ATOM 835 O O . ASP A 1 102 ? 14.461 -19.781 -6.641 1 92.25 102 ASP A O 1
ATOM 839 N N . LYS A 1 103 ? 15.758 -21.578 -6.352 1 93.81 103 LYS A N 1
ATOM 840 C CA . LYS A 1 103 ? 16.219 -21.156 -5.027 1 93.81 103 LYS A CA 1
ATOM 841 C C . LYS A 1 103 ? 16.891 -19.797 -5.094 1 93.81 103 LYS A C 1
ATOM 843 O O . LYS A 1 103 ? 16.656 -18.922 -4.254 1 93.81 103 LYS A O 1
ATOM 848 N N . THR A 1 104 ? 17.75 -19.594 -6.035 1 95.19 104 THR A N 1
ATOM 849 C CA . THR A 1 104 ? 18.516 -18.359 -6.18 1 95.19 104 THR A CA 1
ATOM 850 C C . THR A 1 104 ? 17.578 -17.172 -6.398 1 95.19 104 THR A C 1
ATOM 852 O O . THR A 1 104 ? 17.719 -16.141 -5.746 1 95.19 104 THR A O 1
ATOM 855 N N . THR A 1 105 ? 16.625 -17.328 -7.266 1 95.19 105 THR A N 1
ATOM 856 C CA . THR A 1 105 ? 15.68 -16.266 -7.574 1 95.19 105 THR A CA 1
ATOM 857 C C . THR A 1 105 ? 14.82 -15.938 -6.355 1 95.19 105 THR A C 1
ATOM 859 O O . THR A 1 105 ? 14.633 -14.766 -6.016 1 95.19 105 THR A O 1
ATOM 862 N N . ALA A 1 106 ? 14.297 -16.953 -5.711 1 95.88 106 ALA A N 1
ATOM 863 C CA . ALA A 1 106 ? 13.461 -16.766 -4.527 1 95.88 106 ALA A CA 1
ATOM 864 C C . ALA A 1 106 ? 14.234 -16.031 -3.426 1 95.88 106 ALA A C 1
ATOM 866 O O . ALA A 1 106 ? 13.727 -15.086 -2.834 1 95.88 106 ALA A O 1
ATOM 867 N N . THR A 1 107 ? 15.438 -16.484 -3.209 1 96.38 107 THR A N 1
ATOM 868 C CA . THR A 1 107 ? 16.281 -15.859 -2.199 1 96.38 107 THR A CA 1
ATOM 869 C C . THR A 1 107 ? 16.594 -14.406 -2.564 1 96.38 107 THR A C 1
ATOM 871 O O . THR A 1 107 ? 16.578 -13.531 -1.698 1 96.38 107 THR A O 1
ATOM 874 N N . GLY A 1 108 ? 16.844 -14.164 -3.814 1 96.31 108 GLY A N 1
ATOM 875 C CA . GLY A 1 108 ? 17.125 -12.82 -4.293 1 96.31 108 GLY A CA 1
ATOM 876 C C . GLY A 1 108 ? 15.945 -11.875 -4.109 1 96.31 108 GLY A C 1
ATOM 877 O O . GLY A 1 108 ? 16.125 -10.711 -3.74 1 96.31 108 GLY A O 1
ATOM 878 N N . LEU A 1 109 ? 14.758 -12.383 -4.395 1 97.19 109 LEU A N 1
ATOM 879 C CA . LEU A 1 109 ? 13.547 -11.594 -4.211 1 97.19 109 LEU A CA 1
ATOM 880 C C . LEU A 1 109 ? 13.383 -11.18 -2.754 1 97.19 109 LEU A C 1
ATOM 882 O O . LEU A 1 109 ? 13.125 -10.008 -2.459 1 97.19 109 LEU A O 1
ATOM 886 N N . LEU A 1 110 ? 13.562 -12.109 -1.829 1 97.94 110 LEU A N 1
ATOM 887 C CA . LEU A 1 110 ? 13.422 -11.82 -0.406 1 97.94 110 LEU A CA 1
ATOM 888 C C . LEU A 1 110 ? 14.508 -10.859 0.064 1 97.94 110 LEU A C 1
ATOM 890 O O . LEU A 1 110 ? 14.234 -9.938 0.835 1 97.94 110 LEU A O 1
ATOM 894 N N . PHE A 1 111 ? 15.656 -11.055 -0.475 1 97.12 111 PHE A N 1
ATOM 895 C CA . PHE A 1 111 ? 16.766 -10.188 -0.107 1 97.12 111 PHE A CA 1
ATOM 896 C C . PHE A 1 111 ? 16.516 -8.758 -0.544 1 97.12 111 PHE A C 1
ATOM 898 O O . PHE A 1 111 ? 16.688 -7.82 0.238 1 97.12 111 PHE A O 1
ATOM 905 N N . THR A 1 112 ? 16.094 -8.609 -1.744 1 96.88 112 THR A N 1
ATOM 906 C CA . THR A 1 112 ? 15.797 -7.285 -2.281 1 96.88 112 THR A CA 1
ATOM 907 C C . THR A 1 112 ? 14.695 -6.609 -1.466 1 96.88 112 THR A C 1
ATOM 909 O O . THR A 1 112 ? 14.812 -5.43 -1.125 1 96.88 112 THR A O 1
ATOM 912 N N . ARG A 1 113 ? 13.672 -7.312 -1.107 1 97.88 113 ARG A N 1
ATOM 913 C CA . ARG A 1 113 ? 12.594 -6.762 -0.299 1 97.88 113 ARG A CA 1
ATOM 914 C C . ARG A 1 113 ? 13.094 -6.34 1.077 1 97.88 113 ARG A C 1
ATOM 916 O O . ARG A 1 113 ? 12.75 -5.262 1.565 1 97.88 113 ARG A O 1
ATOM 923 N N . GLU A 1 114 ? 13.906 -7.16 1.651 1 98.19 114 GLU A N 1
ATOM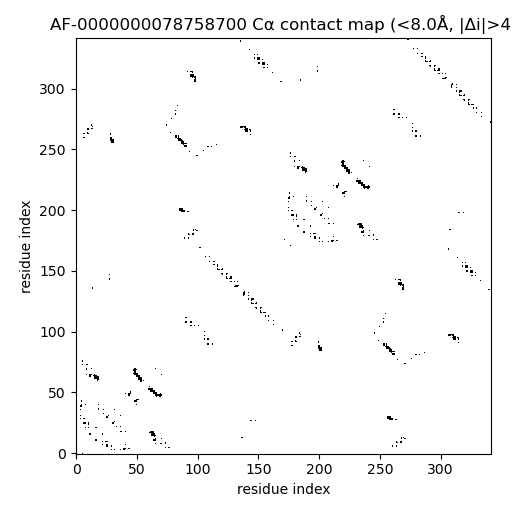 924 C CA . GLU A 1 114 ? 14.469 -6.836 2.959 1 98.19 114 GLU A CA 1
ATOM 925 C C . GLU A 1 114 ? 15.305 -5.562 2.902 1 98.19 114 GLU A C 1
ATOM 927 O O . GLU A 1 114 ? 15.242 -4.73 3.812 1 98.19 114 GLU A O 1
ATOM 932 N N . GLN A 1 115 ? 16.031 -5.387 1.853 1 97.5 115 GLN A N 1
ATOM 933 C CA . GLN A 1 115 ? 16.828 -4.172 1.684 1 97.5 115 GLN A CA 1
ATOM 934 C C . GLN A 1 115 ? 15.93 -2.945 1.54 1 97.5 115 GLN A C 1
ATOM 936 O O . GLN A 1 115 ? 16.203 -1.897 2.129 1 97.5 115 GLN A O 1
ATOM 941 N N . GLN A 1 116 ? 14.898 -3.131 0.758 1 97.06 116 GLN A N 1
ATOM 942 C CA . GLN A 1 116 ? 13.938 -2.047 0.595 1 97.06 116 GLN A CA 1
ATOM 943 C C . GLN A 1 116 ? 13.305 -1.664 1.932 1 97.06 116 GLN A C 1
ATOM 945 O O . GLN A 1 116 ? 13.234 -0.482 2.273 1 97.06 116 GLN A O 1
ATOM 950 N N . LEU A 1 117 ? 12.906 -2.674 2.691 1 97.75 117 LEU A N 1
ATOM 951 C CA . LEU A 1 117 ? 12.258 -2.445 3.98 1 97.75 117 LEU A CA 1
ATOM 952 C C . LEU A 1 117 ? 13.219 -1.776 4.957 1 97.75 117 LEU A C 1
ATOM 954 O O . LEU A 1 117 ? 12.836 -0.861 5.688 1 97.75 117 LEU A O 1
ATOM 958 N N . ASN A 1 118 ? 14.43 -2.234 4.953 1 97.69 118 ASN A N 1
ATOM 959 C CA . ASN A 1 118 ? 15.422 -1.65 5.844 1 97.69 118 ASN A CA 1
ATOM 960 C C . ASN A 1 118 ? 15.695 -0.189 5.496 1 97.69 118 ASN A C 1
ATOM 962 O O . ASN A 1 118 ? 15.828 0.65 6.391 1 97.69 118 ASN A O 1
ATOM 966 N N . LYS A 1 119 ? 15.789 0.106 4.234 1 96.56 119 LYS A N 1
ATOM 967 C CA . LYS A 1 119 ? 15.992 1.484 3.799 1 96.56 119 LYS A CA 1
ATOM 968 C C . LYS A 1 119 ? 14.828 2.373 4.223 1 96.56 119 LYS A C 1
ATOM 970 O O . LYS A 1 119 ? 15.039 3.479 4.73 1 96.56 119 LYS A O 1
ATOM 975 N N . ILE A 1 120 ? 13.656 1.875 4.055 1 94.94 120 ILE A N 1
ATOM 976 C CA . ILE A 1 120 ? 12.461 2.613 4.438 1 94.94 120 ILE A CA 1
ATOM 977 C C . ILE A 1 120 ? 12.453 2.84 5.949 1 94.94 120 ILE A C 1
ATOM 979 O O . ILE A 1 120 ? 12.188 3.951 6.414 1 94.94 120 ILE A O 1
ATOM 983 N N . MET A 1 121 ? 12.734 1.817 6.684 1 95.5 121 MET A N 1
ATOM 984 C CA . MET A 1 121 ? 12.75 1.907 8.141 1 95.5 121 MET A CA 1
ATOM 985 C C . MET A 1 121 ? 13.766 2.936 8.617 1 95.5 121 MET A C 1
ATOM 987 O O . MET A 1 121 ? 13.477 3.748 9.492 1 95.5 121 MET A O 1
ATOM 991 N N . GLN A 1 122 ? 14.945 2.914 8.039 1 95 122 GLN A N 1
ATOM 992 C CA . GLN A 1 122 ? 16 3.844 8.422 1 95 122 GLN A CA 1
ATOM 993 C C . GLN A 1 122 ? 15.594 5.289 8.141 1 95 122 GLN A C 1
ATOM 995 O O . GLN A 1 122 ? 15.773 6.168 8.984 1 95 122 GLN A O 1
ATOM 1000 N N . LYS A 1 123 ? 15.062 5.508 6.969 1 93.44 123 LYS A N 1
ATOM 1001 C CA . LYS A 1 123 ? 14.609 6.848 6.594 1 93.44 123 LYS A CA 1
ATOM 1002 C C . LYS A 1 123 ? 13.531 7.355 7.547 1 93.44 123 LYS A C 1
ATOM 1004 O O . LYS A 1 123 ? 13.578 8.508 7.984 1 93.44 123 LYS A O 1
ATOM 1009 N N . ASN A 1 124 ? 12.633 6.508 7.938 1 94.06 124 ASN A N 1
ATOM 1010 C CA . ASN A 1 124 ? 11.523 6.914 8.789 1 94.06 124 ASN A CA 1
ATOM 1011 C C . ASN A 1 124 ? 11.969 7.078 10.242 1 94.06 124 ASN A C 1
ATOM 1013 O O . ASN A 1 124 ? 11.453 7.941 10.961 1 94.06 124 ASN A O 1
ATOM 1017 N N . GLN A 1 125 ? 12.922 6.266 10.625 1 94.56 125 GLN A N 1
ATOM 1018 C CA . GLN A 1 125 ? 13.477 6.434 11.969 1 94.56 125 GLN A CA 1
ATOM 1019 C C . GLN A 1 125 ? 14.148 7.793 12.117 1 94.56 125 GLN A C 1
ATOM 1021 O O . GLN A 1 125 ? 14.031 8.438 13.156 1 94.56 125 GLN A O 1
ATOM 1026 N N . LYS A 1 126 ? 14.82 8.211 11.117 1 92.81 126 LYS A N 1
ATOM 1027 C CA . LYS A 1 126 ? 15.453 9.523 11.133 1 92.81 126 LYS A CA 1
ATOM 1028 C C . LYS A 1 126 ? 14.414 10.641 11.242 1 92.81 126 LYS A C 1
ATOM 1030 O O . LYS A 1 126 ? 14.594 11.594 12 1 92.81 126 LYS A O 1
ATOM 1035 N N . LYS A 1 127 ? 13.328 10.477 10.523 1 88.94 127 LYS A N 1
ATOM 1036 C CA . LYS A 1 127 ? 12.242 11.461 10.578 1 88.94 127 LYS A CA 1
ATOM 1037 C C . LYS A 1 127 ? 11.633 11.531 11.977 1 88.94 127 LYS A C 1
ATOM 1039 O O . LYS A 1 127 ? 11.305 12.609 12.461 1 88.94 127 LYS A O 1
ATOM 1044 N N . LEU A 1 128 ? 11.492 10.383 12.547 1 89.62 128 LEU A N 1
ATOM 1045 C CA . LEU A 1 128 ? 10.883 10.289 13.867 1 89.62 128 LEU A CA 1
ATOM 1046 C C . LEU A 1 128 ? 11.727 11.008 14.914 1 89.62 128 LEU A C 1
ATOM 1048 O O . LEU A 1 128 ? 11.188 11.672 15.805 1 89.62 128 LEU A O 1
ATOM 1052 N N . ASN A 1 129 ? 13 10.898 14.742 1 87.81 129 ASN A N 1
ATOM 1053 C CA . ASN A 1 129 ? 13.922 11.492 15.711 1 87.81 129 ASN A CA 1
ATOM 1054 C C . ASN A 1 129 ? 13.836 13.016 15.711 1 87.81 129 ASN A C 1
ATOM 1056 O O . ASN A 1 129 ? 14.141 13.656 16.719 1 87.81 129 ASN A O 1
ATOM 1060 N N . ASP A 1 130 ? 13.312 13.555 14.664 1 81.94 130 ASP A N 1
ATOM 1061 C CA . ASP A 1 130 ? 13.258 15.008 14.516 1 81.94 130 ASP A CA 1
ATOM 1062 C C . ASP A 1 130 ? 11.906 15.555 14.984 1 81.94 130 ASP A C 1
ATOM 1064 O O . ASP A 1 130 ? 11.695 16.766 15 1 81.94 130 ASP A O 1
ATOM 1068 N N . LEU A 1 131 ? 11 14.656 15.414 1 84.06 131 LEU A N 1
ATOM 1069 C CA . LEU A 1 131 ? 9.648 15.094 15.742 1 84.06 131 LEU A CA 1
ATOM 1070 C C . LEU A 1 131 ? 9.492 15.273 17.25 1 84.06 131 LEU A C 1
ATOM 1072 O O . LEU A 1 131 ? 10.148 14.586 18.031 1 84.06 131 LEU A O 1
ATOM 1076 N N . SER A 1 132 ? 8.672 16.328 17.594 1 76.06 132 SER A N 1
ATOM 1077 C CA . SER A 1 132 ? 8.289 16.531 18.984 1 76.06 132 SER A CA 1
ATOM 1078 C C . SER A 1 132 ? 6.941 15.906 19.297 1 76.06 132 SER A C 1
ATOM 1080 O O . SER A 1 132 ? 5.918 16.297 18.734 1 76.06 132 SER A O 1
ATOM 1082 N N . LEU A 1 133 ? 6.824 15.031 20.266 1 71.25 133 LEU A N 1
ATOM 1083 C CA . LEU A 1 133 ? 5.633 14.266 20.609 1 71.25 133 LEU A CA 1
ATOM 1084 C C . LEU A 1 133 ? 4.672 15.102 21.438 1 71.25 133 LEU A C 1
ATOM 1086 O O . LEU A 1 133 ? 3.488 14.773 21.547 1 71.25 133 LEU A O 1
ATOM 1090 N N . ASP A 1 134 ? 5.152 16.109 21.906 1 69.25 134 ASP A N 1
ATOM 1091 C CA . ASP A 1 134 ? 4.352 16.859 22.859 1 69.25 134 ASP A CA 1
ATOM 1092 C C . ASP A 1 134 ? 3.5 17.906 22.156 1 69.25 134 ASP A C 1
ATOM 1094 O O . ASP A 1 134 ? 2.705 18.609 22.781 1 69.25 134 ASP A O 1
ATOM 1098 N N . LYS A 1 135 ? 3.6 17.906 20.859 1 78.31 135 LYS A N 1
ATOM 1099 C CA . LYS A 1 135 ? 2.812 18.859 20.094 1 78.31 135 LYS A CA 1
ATOM 1100 C C . LYS A 1 135 ? 1.754 18.156 19.25 1 78.31 135 LYS A C 1
ATOM 1102 O O . LYS A 1 135 ? 2.074 17.281 18.438 1 78.31 135 LYS A O 1
ATOM 1107 N N . LYS A 1 136 ? 0.48 18.562 19.562 1 79.44 136 LYS A N 1
ATOM 1108 C CA . LYS A 1 136 ? -0.627 18.016 18.797 1 79.44 136 LYS A CA 1
ATOM 1109 C C . LYS A 1 136 ? -0.386 18.156 17.297 1 79.44 136 LYS A C 1
ATOM 1111 O O . LYS A 1 136 ? -0.756 17.281 16.516 1 79.44 136 LYS A O 1
ATOM 1116 N N . GLN A 1 137 ? 0.33 19.219 16.969 1 81.06 137 GLN A N 1
ATOM 1117 C CA . GLN A 1 137 ? 0.58 19.547 15.57 1 81.06 137 GLN A CA 1
ATOM 1118 C C . GLN A 1 137 ? 1.492 18.516 14.922 1 81.06 137 GLN A C 1
ATOM 1120 O O . GLN A 1 137 ? 1.463 18.328 13.703 1 81.06 137 GLN A O 1
ATOM 1125 N N . GLU A 1 138 ? 2.217 17.797 15.789 1 88.44 138 GLU A N 1
ATOM 1126 C CA . GLU A 1 138 ? 3.17 16.828 15.234 1 88.44 138 GLU A CA 1
ATOM 1127 C C . GLU A 1 138 ? 2.723 15.398 15.492 1 88.44 138 GLU A C 1
ATOM 1129 O O . GLU A 1 138 ? 3.295 14.453 14.945 1 88.44 138 GLU A O 1
ATOM 1134 N N . PHE A 1 139 ? 1.68 15.242 16.281 1 92.75 139 PHE A N 1
ATOM 1135 C CA . PHE A 1 139 ? 1.234 13.914 16.688 1 92.75 139 PHE A CA 1
ATOM 1136 C C . PHE A 1 139 ? 0.842 13.078 15.469 1 92.75 139 PHE A C 1
ATOM 1138 O O . PHE A 1 139 ? 1.232 11.914 15.359 1 92.75 139 PHE A O 1
ATOM 1145 N N . GLY A 1 140 ? 0.08 13.672 14.516 1 93.44 140 GLY A N 1
ATOM 1146 C CA . GLY A 1 140 ? -0.339 12.961 13.32 1 93.44 140 GLY A CA 1
ATOM 1147 C C . GLY A 1 140 ? 0.824 12.43 12.508 1 93.44 140 GLY A C 1
ATOM 1148 O O . GLY A 1 140 ? 0.816 11.273 12.086 1 93.44 140 GLY A O 1
ATOM 1149 N N . ARG A 1 141 ? 1.769 13.305 12.305 1 91.44 141 ARG A N 1
ATOM 1150 C CA . ARG A 1 141 ? 2.969 12.898 11.586 1 91.44 141 ARG A CA 1
ATOM 1151 C C . ARG A 1 141 ? 3.703 11.781 12.32 1 91.44 141 ARG A C 1
ATOM 1153 O O . ARG A 1 141 ? 4.137 10.805 11.711 1 91.44 141 ARG A O 1
ATOM 1160 N N . TYR A 1 142 ? 3.799 11.961 13.602 1 93.69 142 TYR A N 1
ATOM 1161 C CA . TYR A 1 142 ? 4.492 10.984 14.438 1 93.69 142 TYR A CA 1
ATOM 1162 C C . TYR A 1 142 ? 3.865 9.602 14.297 1 93.69 142 TYR A C 1
ATOM 1164 O O . TYR A 1 142 ? 4.562 8.625 14.023 1 93.69 142 TYR A O 1
ATOM 1172 N N . VAL A 1 143 ? 2.605 9.531 14.398 1 95.88 143 VAL A N 1
ATOM 1173 C CA . VAL A 1 143 ? 1.973 8.219 14.445 1 95.88 143 VAL A CA 1
ATOM 1174 C C . VAL A 1 143 ? 1.976 7.594 13.055 1 95.88 143 VAL A C 1
ATOM 1176 O O . VAL A 1 143 ? 2.07 6.371 12.914 1 95.88 143 VAL A O 1
ATOM 1179 N N . VAL A 1 144 ? 1.879 8.352 12.016 1 95.94 144 VAL A N 1
ATOM 1180 C CA . VAL A 1 144 ? 1.929 7.82 10.656 1 95.94 144 VAL A CA 1
ATOM 1181 C C . VAL A 1 144 ? 3.312 7.238 10.383 1 95.94 144 VAL A C 1
ATOM 1183 O O . VAL A 1 144 ? 3.434 6.156 9.805 1 95.94 144 VAL A O 1
ATOM 1186 N N . ILE A 1 145 ? 4.359 7.961 10.797 1 95.19 145 ILE A N 1
ATOM 1187 C CA . ILE A 1 145 ? 5.727 7.477 10.625 1 95.19 145 ILE A CA 1
ATOM 1188 C C . ILE A 1 145 ? 5.934 6.219 11.469 1 95.19 145 ILE A C 1
ATOM 1190 O O . ILE A 1 145 ? 6.531 5.246 11.008 1 95.19 145 ILE A O 1
ATOM 1194 N N . GLN A 1 146 ? 5.453 6.223 12.641 1 95.88 146 GLN A N 1
ATOM 1195 C CA . GLN A 1 146 ? 5.543 5.062 13.523 1 95.88 146 GLN A CA 1
ATOM 1196 C C . GLN A 1 146 ? 4.871 3.844 12.906 1 95.88 146 GLN A C 1
ATOM 1198 O O . GLN A 1 146 ? 5.391 2.73 12.992 1 95.88 146 GLN A O 1
ATOM 1203 N N . ARG A 1 147 ? 3.707 4.035 12.328 1 97 147 ARG A N 1
ATOM 1204 C CA . ARG A 1 147 ? 3.01 2.959 11.625 1 97 147 ARG A CA 1
ATOM 1205 C C . ARG A 1 147 ? 3.908 2.316 10.578 1 97 147 ARG A C 1
ATOM 1207 O O . ARG A 1 147 ? 3.977 1.09 10.477 1 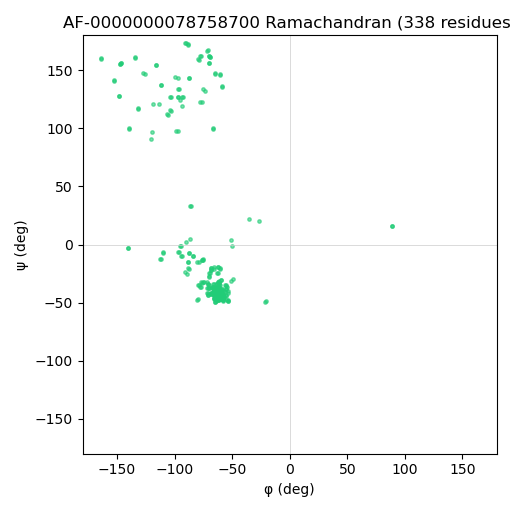97 147 ARG A O 1
ATOM 1214 N N . ARG A 1 148 ? 4.512 3.146 9.797 1 96.31 148 ARG A N 1
ATOM 1215 C CA . ARG A 1 148 ? 5.363 2.656 8.719 1 96.31 148 ARG A CA 1
ATOM 1216 C C . ARG A 1 148 ? 6.504 1.802 9.273 1 96.31 148 ARG A C 1
ATOM 1218 O O . ARG A 1 148 ? 6.793 0.728 8.742 1 96.31 148 ARG A O 1
ATOM 1225 N N . ILE A 1 149 ? 7.105 2.26 10.312 1 96.88 149 ILE A N 1
ATOM 1226 C CA . ILE A 1 149 ? 8.211 1.539 10.93 1 96.88 149 ILE A CA 1
ATOM 1227 C C . ILE A 1 149 ? 7.723 0.198 11.469 1 96.88 149 ILE A C 1
ATOM 1229 O O . ILE A 1 149 ? 8.344 -0.841 11.227 1 96.88 149 ILE A O 1
ATOM 1233 N N . MET A 1 150 ? 6.602 0.22 12.141 1 97.56 150 MET A N 1
ATOM 1234 C CA . MET A 1 150 ? 6.043 -0.991 12.734 1 97.56 150 MET A CA 1
ATOM 1235 C C . MET A 1 150 ? 5.707 -2.018 11.656 1 97.56 150 MET A C 1
ATOM 1237 O O . MET A 1 150 ? 5.988 -3.207 11.812 1 97.56 150 MET A O 1
ATOM 1241 N N . LEU A 1 151 ? 5.129 -1.578 10.586 1 97.38 151 LEU A N 1
ATOM 1242 C CA . LEU A 1 151 ? 4.754 -2.49 9.516 1 97.38 151 LEU A CA 1
ATOM 1243 C C . LEU A 1 151 ? 5.988 -3.029 8.797 1 97.38 151 LEU A C 1
ATOM 1245 O O . LEU A 1 151 ? 6.016 -4.191 8.391 1 97.38 151 LEU A O 1
ATOM 1249 N N . CYS A 1 152 ? 7.004 -2.174 8.633 1 97.75 152 CYS A N 1
ATOM 1250 C CA . CYS A 1 152 ? 8.258 -2.646 8.062 1 97.75 152 CYS A CA 1
ATOM 1251 C C . CYS A 1 152 ? 8.867 -3.754 8.914 1 97.75 152 CYS A C 1
ATOM 1253 O O . CYS A 1 152 ? 9.312 -4.773 8.391 1 97.75 152 CYS A O 1
ATOM 1255 N N . GLN A 1 153 ? 8.867 -3.537 10.195 1 98.12 153 GLN A N 1
ATOM 1256 C CA . GLN A 1 153 ? 9.414 -4.535 11.109 1 98.12 153 GLN A CA 1
ATOM 1257 C C . GLN A 1 153 ? 8.656 -5.855 10.992 1 98.12 153 GLN A C 1
ATOM 1259 O O . GLN A 1 153 ? 9.266 -6.926 10.969 1 98.12 153 GLN A O 1
ATOM 1264 N N . GLN A 1 154 ? 7.387 -5.746 10.969 1 98.56 154 GLN A N 1
ATOM 1265 C CA . GLN A 1 154 ? 6.582 -6.957 10.852 1 98.56 154 GLN A CA 1
ATOM 1266 C C . GLN A 1 154 ? 6.855 -7.68 9.539 1 98.56 154 GLN A C 1
ATOM 1268 O O . GLN A 1 154 ? 6.945 -8.906 9.508 1 98.56 154 GLN A O 1
ATOM 1273 N N . GLU A 1 155 ? 6.93 -6.977 8.422 1 98.38 155 GLU A N 1
ATOM 1274 C CA . GLU A 1 155 ? 7.176 -7.621 7.137 1 98.38 155 GLU A CA 1
ATOM 1275 C C . GLU A 1 155 ? 8.57 -8.234 7.082 1 98.38 155 GLU A C 1
ATOM 1277 O O . GLU A 1 155 ? 8.789 -9.25 6.418 1 98.38 155 GLU A O 1
ATOM 1282 N N . LEU A 1 156 ? 9.555 -7.574 7.762 1 98.56 156 LEU A N 1
ATOM 1283 C CA . LEU A 1 156 ? 10.883 -8.18 7.852 1 98.56 156 LEU A CA 1
ATOM 1284 C C . LEU A 1 156 ? 10.812 -9.539 8.539 1 98.56 156 LEU A C 1
ATOM 1286 O O . LEU A 1 156 ? 11.492 -10.484 8.125 1 98.56 156 LEU A O 1
ATOM 1290 N N . GLN A 1 157 ? 10.031 -9.594 9.57 1 98.5 157 GLN A N 1
ATOM 1291 C CA . GLN A 1 157 ? 9.82 -10.875 10.234 1 98.5 157 GLN A CA 1
ATOM 1292 C C . GLN A 1 157 ? 9.18 -11.891 9.289 1 98.5 157 GLN A C 1
ATOM 1294 O O . GLN A 1 157 ? 9.562 -13.062 9.273 1 98.5 157 GLN A O 1
ATOM 1299 N N . TRP A 1 158 ? 8.234 -11.484 8.531 1 98.56 158 TRP A N 1
ATOM 1300 C CA . TRP A 1 158 ? 7.598 -12.328 7.531 1 98.56 158 TRP A CA 1
ATOM 1301 C C . TRP A 1 158 ? 8.625 -12.844 6.523 1 98.56 158 TRP A C 1
ATOM 1303 O O . TRP A 1 158 ? 8.625 -14.031 6.184 1 98.56 158 TRP A O 1
ATOM 1313 N N . CYS A 1 159 ? 9.477 -11.953 6.047 1 98.44 159 CYS A N 1
ATOM 1314 C CA . CYS A 1 159 ? 10.5 -12.359 5.094 1 98.44 159 CYS A CA 1
ATOM 1315 C C . CYS A 1 159 ? 11.391 -13.453 5.672 1 98.44 159 CYS A C 1
ATOM 1317 O O . CYS A 1 159 ? 11.719 -14.422 4.984 1 98.44 159 CYS A O 1
ATOM 1319 N N . GLN A 1 160 ? 11.75 -13.281 6.891 1 97.75 160 GLN A N 1
ATOM 1320 C CA . GLN A 1 160 ? 12.57 -14.281 7.566 1 97.75 160 GLN A CA 1
ATOM 1321 C C . GLN A 1 160 ? 11.836 -15.617 7.664 1 97.75 160 GLN A C 1
ATOM 1323 O O . GLN A 1 160 ? 12.422 -16.672 7.414 1 97.75 160 GLN A O 1
ATOM 1328 N N . GLN A 1 161 ? 10.594 -15.586 8.039 1 97.5 161 GLN A N 1
ATOM 1329 C CA . GLN A 1 161 ? 9.789 -16.797 8.133 1 97.5 161 GLN A CA 1
ATOM 1330 C C . GLN A 1 161 ? 9.688 -17.5 6.785 1 97.5 161 GLN A C 1
ATOM 1332 O O . GLN A 1 161 ? 9.82 -18.719 6.699 1 97.5 161 GLN A O 1
ATOM 1337 N N . VAL A 1 162 ? 9.438 -16.734 5.727 1 97.25 162 VAL A N 1
ATOM 1338 C CA . VAL A 1 162 ? 9.32 -17.312 4.387 1 97.25 162 VAL A CA 1
ATOM 1339 C C . VAL A 1 162 ? 10.641 -17.953 3.98 1 97.25 162 VAL A C 1
ATOM 1341 O O . VAL A 1 162 ? 10.656 -19.062 3.42 1 97.25 162 VAL A O 1
ATOM 1344 N N . ARG A 1 163 ? 11.727 -17.25 4.246 1 96.25 163 ARG A N 1
ATOM 1345 C CA . ARG A 1 163 ? 13.047 -17.781 3.924 1 96.25 163 ARG A CA 1
ATOM 1346 C C . ARG A 1 163 ? 13.273 -19.141 4.586 1 96.25 163 ARG A C 1
ATOM 1348 O O . ARG A 1 163 ? 13.812 -20.047 3.971 1 96.25 163 ARG A O 1
ATOM 1355 N N . GLU A 1 164 ? 12.859 -19.297 5.777 1 95.5 164 GLU A N 1
ATOM 1356 C CA . GLU A 1 164 ? 13 -20.562 6.504 1 95.5 164 GLU A CA 1
ATOM 1357 C C . GLU A 1 164 ? 12.078 -21.641 5.945 1 95.5 164 GLU A C 1
ATOM 1359 O O . GLU A 1 164 ? 12.484 -22.781 5.754 1 95.5 164 GLU A O 1
ATOM 1364 N N . GLN A 1 165 ? 10.844 -21.281 5.652 1 93.69 165 GLN A N 1
ATOM 1365 C CA . GLN A 1 165 ? 9.828 -22.234 5.211 1 93.69 165 GLN A CA 1
ATOM 1366 C C . GLN A 1 165 ? 10.125 -22.734 3.805 1 93.69 165 GLN A C 1
ATOM 1368 O O . GLN A 1 165 ? 9.844 -23.906 3.486 1 93.69 165 GLN A O 1
ATOM 1373 N N . MET A 1 166 ? 10.68 -21.891 2.979 1 93.19 166 MET A N 1
ATOM 1374 C CA . MET A 1 166 ? 10.82 -22.266 1.573 1 93.19 166 MET A CA 1
ATOM 1375 C C . MET A 1 166 ? 11.961 -23.25 1.386 1 93.19 166 MET A C 1
ATOM 1377 O O . MET A 1 166 ? 12.07 -23.891 0.336 1 93.19 166 MET A O 1
ATOM 1381 N N . GLN A 1 167 ? 12.82 -23.422 2.396 1 91.25 167 GLN A N 1
ATOM 1382 C CA . GLN A 1 167 ? 13.969 -24.312 2.293 1 91.25 167 GLN A CA 1
ATOM 1383 C C . GLN A 1 167 ? 13.531 -25.75 2.014 1 91.25 167 GLN A C 1
ATOM 1385 O O . GLN A 1 167 ? 14.242 -26.5 1.344 1 91.25 167 GLN A O 1
ATOM 1390 N N . GLN A 1 168 ? 12.406 -26.156 2.453 1 88.06 168 GLN A N 1
ATOM 1391 C CA . GLN A 1 168 ? 11.922 -27.516 2.307 1 88.06 168 GLN A CA 1
ATOM 1392 C C . GLN A 1 168 ? 11.602 -27.844 0.849 1 88.06 168 GLN A C 1
ATOM 1394 O O . GLN A 1 168 ? 11.594 -29 0.45 1 88.06 168 GLN A O 1
ATOM 1399 N N . PHE A 1 169 ? 11.375 -26.766 0.09 1 87.81 169 PHE A N 1
ATOM 1400 C CA . PHE A 1 169 ? 10.984 -26.984 -1.297 1 87.81 169 PHE A CA 1
ATOM 1401 C C . PHE A 1 169 ? 12.195 -26.953 -2.215 1 87.81 169 PHE A C 1
ATOM 1403 O O . PHE A 1 169 ? 12.086 -27.219 -3.414 1 87.81 169 PHE A O 1
ATOM 1410 N N . PHE A 1 170 ? 13.305 -26.562 -1.716 1 83.81 170 PHE A N 1
ATOM 1411 C CA . PHE A 1 170 ? 14.492 -26.484 -2.557 1 83.81 170 PHE A CA 1
ATOM 1412 C C . PHE A 1 170 ? 15.516 -27.531 -2.15 1 83.81 170 PHE A C 1
ATOM 1414 O O . PHE A 1 170 ? 16.562 -27.672 -2.797 1 83.81 170 PHE A O 1
ATOM 1421 N N . GLU A 1 171 ? 15.367 -28.188 -0.992 1 72.88 171 GLU A N 1
ATOM 1422 C CA . GLU A 1 171 ? 16.203 -29.328 -0.661 1 72.88 171 GLU A CA 1
ATOM 1423 C C . GLU A 1 171 ? 15.758 -30.578 -1.429 1 72.88 171 GLU A C 1
ATOM 1425 O O . GLU A 1 171 ? 14.586 -30.703 -1.797 1 72.88 171 GLU A O 1
ATOM 1430 N N . MET B 1 1 ? 4.383 -4.039 -22.906 1 76.56 1 MET B N 1
ATOM 1431 C CA . MET B 1 1 ? 3.391 -4.707 -22.078 1 76.56 1 MET B CA 1
ATOM 1432 C C . MET B 1 1 ? 3.309 -4.051 -20.703 1 76.56 1 MET B C 1
ATOM 1434 O O . MET B 1 1 ? 4.328 -3.633 -20.141 1 76.56 1 MET B O 1
ATOM 1438 N N . ASN B 1 2 ? 2.129 -3.771 -20.281 1 89.38 2 ASN B N 1
ATOM 1439 C CA . A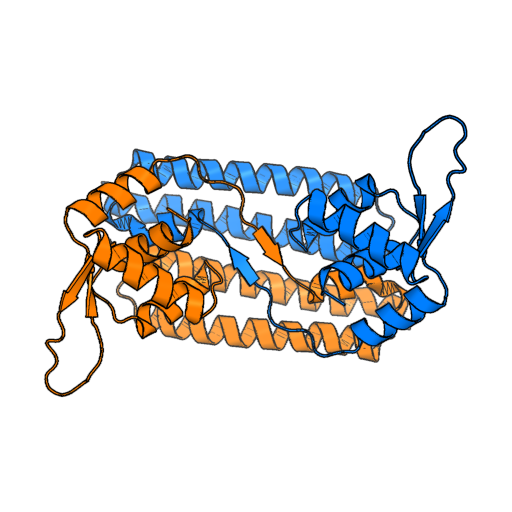SN B 1 2 ? 2 -3.113 -18.984 1 89.38 2 ASN B CA 1
ATOM 1440 C C . ASN B 1 2 ? 2.133 -4.105 -17.828 1 89.38 2 ASN B C 1
ATOM 1442 O O . ASN B 1 2 ? 2.039 -5.316 -18.047 1 89.38 2 ASN B O 1
ATOM 1446 N N . THR B 1 3 ? 2.428 -3.633 -16.688 1 94.94 3 THR B N 1
ATOM 1447 C CA . THR B 1 3 ? 2.75 -4.473 -15.547 1 94.94 3 THR B CA 1
ATOM 1448 C C . THR B 1 3 ? 1.562 -5.352 -15.172 1 94.94 3 THR B C 1
ATOM 1450 O O . THR B 1 3 ? 1.739 -6.492 -14.734 1 94.94 3 THR B O 1
ATOM 1453 N N . LEU B 1 4 ? 0.388 -4.844 -15.391 1 96.88 4 LEU B N 1
ATOM 1454 C CA . LEU B 1 4 ? -0.809 -5.625 -15.102 1 96.88 4 LEU B CA 1
ATOM 1455 C C . LEU B 1 4 ? -0.816 -6.926 -15.898 1 96.88 4 LEU B C 1
ATOM 1457 O O . LEU B 1 4 ? -1.247 -7.965 -15.391 1 96.88 4 LEU B O 1
ATOM 1461 N N . ALA B 1 5 ? -0.361 -6.895 -17.125 1 97.19 5 ALA B N 1
ATOM 1462 C CA . ALA B 1 5 ? -0.276 -8.094 -17.969 1 97.19 5 ALA B CA 1
ATOM 1463 C C . ALA B 1 5 ? 0.576 -9.164 -17.297 1 97.19 5 ALA B C 1
ATOM 1465 O O . ALA B 1 5 ? 0.172 -10.328 -17.219 1 97.19 5 ALA B O 1
ATOM 1466 N N . TYR B 1 6 ? 1.685 -8.758 -16.781 1 96.5 6 TYR B N 1
ATOM 1467 C CA . TYR B 1 6 ? 2.588 -9.695 -16.125 1 96.5 6 TYR B CA 1
ATOM 1468 C C . TYR B 1 6 ? 1.96 -10.25 -14.852 1 96.5 6 TYR B C 1
ATOM 1470 O O . TYR B 1 6 ? 2.123 -11.43 -14.531 1 96.5 6 TYR B O 1
ATOM 1478 N N . ILE B 1 7 ? 1.254 -9.398 -14.188 1 97 7 ILE B N 1
ATOM 1479 C CA . ILE B 1 7 ? 0.583 -9.797 -12.953 1 97 7 ILE B CA 1
ATOM 1480 C C . ILE B 1 7 ? -0.446 -10.883 -13.25 1 97 7 ILE B C 1
ATOM 1482 O O . ILE B 1 7 ? -0.486 -11.906 -12.562 1 97 7 ILE B O 1
ATOM 1486 N N . LEU B 1 8 ? -1.204 -10.625 -14.25 1 97.12 8 LEU B N 1
ATOM 1487 C CA . LEU B 1 8 ? -2.234 -11.586 -14.633 1 97.12 8 LEU B CA 1
ATOM 1488 C C . LEU B 1 8 ? -1.61 -12.906 -15.07 1 97.12 8 LEU B C 1
ATOM 1490 O O . LEU B 1 8 ? -2.088 -13.984 -14.695 1 97.12 8 LEU B O 1
ATOM 1494 N N . LEU B 1 9 ? -0.575 -12.844 -15.836 1 96.56 9 LEU B N 1
ATOM 1495 C CA . LEU B 1 9 ? 0.119 -14.047 -16.281 1 96.56 9 LEU B CA 1
ATOM 1496 C C . LEU B 1 9 ? 0.692 -14.812 -15.102 1 96.56 9 LEU B C 1
ATOM 1498 O O . LEU B 1 9 ? 0.667 -16.047 -15.086 1 96.56 9 LEU B O 1
ATOM 1502 N N . CYS B 1 10 ? 1.155 -14.117 -14.156 1 95 10 CYS B N 1
ATOM 1503 C CA . CYS B 1 10 ? 1.733 -14.727 -12.961 1 95 10 CYS B CA 1
ATOM 1504 C C . CYS B 1 10 ? 0.701 -15.578 -12.234 1 95 10 CYS B C 1
ATOM 1506 O O . CYS B 1 10 ? 0.99 -16.703 -11.836 1 95 10 CYS B O 1
ATOM 1508 N N . VAL B 1 11 ? -0.486 -15.07 -12.102 1 94 11 VAL B N 1
ATOM 1509 C CA . VAL B 1 11 ? -1.544 -15.773 -11.383 1 94 11 VAL B CA 1
ATOM 1510 C C . VAL B 1 11 ? -1.981 -17 -12.18 1 94 11 VAL B C 1
ATOM 1512 O O . VAL B 1 11 ? -2.352 -18.016 -11.594 1 94 11 VAL B O 1
ATOM 1515 N N . LEU B 1 12 ? -1.773 -16.953 -13.445 1 94.81 12 LEU B N 1
ATOM 1516 C CA . LEU B 1 12 ? -2.199 -18.047 -14.312 1 94.81 12 LEU B CA 1
ATOM 1517 C C . LEU B 1 12 ? -1.158 -19.156 -14.336 1 94.81 12 LEU B C 1
ATOM 1519 O O . LEU B 1 12 ? -1.417 -20.234 -14.859 1 94.81 12 LEU B O 1
ATOM 1523 N N . LEU B 1 13 ? -0.025 -18.922 -13.797 1 92.25 13 LEU B N 1
ATOM 1524 C CA . LEU B 1 13 ? 1.033 -19.922 -13.773 1 92.25 13 LEU B CA 1
ATOM 1525 C C . LEU B 1 13 ? 0.587 -21.156 -13.008 1 92.25 13 LEU B C 1
ATOM 1527 O O . LEU B 1 13 ? 0.996 -22.281 -13.328 1 92.25 13 LEU B O 1
ATOM 1531 N N . SER B 1 14 ? -0.229 -20.953 -12.016 1 86.75 14 SER B N 1
ATOM 1532 C CA . SER B 1 14 ? -0.616 -22.078 -11.156 1 86.75 14 SER B CA 1
ATOM 1533 C C . SER B 1 14 ? -1.698 -22.922 -11.805 1 86.75 14 SER B C 1
ATOM 1535 O O . SER B 1 14 ? -1.618 -24.156 -11.789 1 86.75 14 SER B O 1
ATOM 1537 N N . LYS B 1 15 ? -2.732 -22.25 -12.328 1 88.44 15 LYS B N 1
ATOM 1538 C CA . LYS B 1 15 ? -3.822 -22.953 -13 1 88.44 15 LYS B CA 1
ATOM 1539 C C . LYS B 1 15 ? -4.66 -22 -13.844 1 88.44 15 LYS B C 1
ATOM 1541 O O . LYS B 1 15 ? -4.613 -20.781 -13.648 1 88.44 15 LYS B O 1
ATOM 1546 N N . PRO B 1 16 ? -5.375 -22.578 -14.758 1 93.5 16 PRO B N 1
ATOM 1547 C CA . PRO B 1 16 ? -6.32 -21.766 -15.516 1 93.5 16 PRO B CA 1
ATOM 1548 C C . PRO B 1 16 ? -7.387 -21.125 -14.625 1 93.5 16 PRO B C 1
ATOM 1550 O O . PRO B 1 16 ? -7.777 -21.703 -13.617 1 93.5 16 PRO B O 1
ATOM 1553 N N . ARG B 1 17 ? -7.781 -19.938 -15.008 1 94.19 17 ARG B N 1
ATOM 1554 C CA . ARG B 1 17 ? -8.75 -19.203 -14.203 1 94.19 17 ARG B CA 1
ATOM 1555 C C . ARG B 1 17 ? -9.664 -18.359 -15.086 1 94.19 17 ARG B C 1
ATOM 1557 O O . ARG B 1 17 ? -9.281 -17.953 -16.188 1 94.19 17 ARG B O 1
ATOM 1564 N N . SER B 1 18 ? -10.844 -18.094 -14.492 1 94.25 18 SER B N 1
ATOM 1565 C CA . SER B 1 18 ? -11.727 -17.125 -15.141 1 94.25 18 SER B CA 1
ATOM 1566 C C . SER B 1 18 ? -11.273 -15.695 -14.891 1 94.25 18 SER B C 1
ATOM 1568 O O . SER B 1 18 ? -10.453 -15.445 -14 1 94.25 18 SER B O 1
ATOM 1570 N N . GLY B 1 19 ? -11.82 -14.82 -15.758 1 94.06 19 GLY B N 1
ATOM 1571 C CA . GLY B 1 19 ? -11.555 -13.414 -15.5 1 94.06 19 GLY B CA 1
ATOM 1572 C C . GLY B 1 19 ? -11.945 -12.984 -14.102 1 94.06 19 GLY B C 1
ATOM 1573 O O . GLY B 1 19 ? -11.242 -12.195 -13.469 1 94.06 19 GLY B O 1
ATOM 1574 N N . TYR B 1 20 ? -13 -13.539 -13.641 1 93.19 20 TYR B N 1
ATOM 1575 C CA . TYR B 1 20 ? -13.508 -13.219 -12.312 1 93.19 20 TYR B CA 1
ATOM 1576 C C . TYR B 1 20 ? -12.531 -13.68 -11.234 1 93.19 20 TYR B C 1
ATOM 1578 O O . TYR B 1 20 ? -12.227 -12.938 -10.305 1 93.19 20 TYR B O 1
ATOM 1586 N N . GLU B 1 21 ? -12.086 -14.789 -11.336 1 92.56 21 GLU B N 1
ATOM 1587 C CA . GLU B 1 21 ? -11.125 -15.328 -10.375 1 92.56 21 GLU B CA 1
ATOM 1588 C C . GLU B 1 21 ? -9.828 -14.516 -10.375 1 92.56 21 GLU B C 1
ATOM 1590 O O . GLU B 1 21 ? -9.266 -14.242 -9.312 1 92.56 21 GLU B O 1
ATOM 1595 N N . LEU B 1 22 ? -9.414 -14.203 -11.555 1 95.06 22 LEU B N 1
ATOM 1596 C CA . LEU B 1 22 ? -8.211 -13.391 -11.672 1 95.06 22 LEU B CA 1
ATOM 1597 C C . LEU B 1 22 ? -8.391 -12.039 -10.984 1 95.06 22 LEU B C 1
ATOM 1599 O O . LEU B 1 22 ? -7.535 -11.617 -10.211 1 95.06 22 LEU B O 1
ATOM 1603 N N . LYS B 1 23 ? -9.5 -11.445 -11.203 1 93.62 23 LYS B N 1
ATOM 1604 C CA . LYS B 1 23 ? -9.812 -10.156 -10.594 1 93.62 23 LYS B CA 1
ATOM 1605 C C . LYS B 1 23 ? -9.797 -10.258 -9.07 1 93.62 23 LYS B C 1
ATOM 1607 O O . LYS B 1 23 ? -9.234 -9.391 -8.391 1 93.62 23 LYS B O 1
ATOM 1612 N N . GLN B 1 24 ? -10.273 -11.266 -8.547 1 90.19 24 GLN B N 1
ATOM 1613 C CA . GLN B 1 24 ? -10.336 -11.453 -7.098 1 90.19 24 GLN B CA 1
ATOM 1614 C C . GLN B 1 24 ? -8.945 -11.703 -6.516 1 90.19 24 GLN B C 1
ATOM 1616 O O . GLN B 1 24 ? -8.617 -11.188 -5.445 1 90.19 24 GLN B O 1
ATOM 1621 N N . LEU B 1 25 ? -8.148 -12.414 -7.223 1 90 25 LEU B N 1
ATOM 1622 C CA . LEU B 1 25 ? -6.867 -12.859 -6.695 1 90 25 LEU B CA 1
ATOM 1623 C C . LEU B 1 25 ? -5.844 -11.727 -6.727 1 90 25 LEU B C 1
ATOM 1625 O O . LEU B 1 25 ? -5.062 -11.562 -5.789 1 90 25 LEU B O 1
ATOM 1629 N N . ILE B 1 26 ? -5.918 -10.914 -7.766 1 94.38 26 ILE B N 1
ATOM 1630 C CA . ILE B 1 26 ? -4.844 -9.945 -7.918 1 94.38 26 ILE B CA 1
ATOM 1631 C C . ILE B 1 26 ? -5.027 -8.812 -6.906 1 94.38 26 ILE B C 1
ATOM 1633 O O . ILE B 1 26 ? -4.102 -8.031 -6.66 1 94.38 26 ILE B O 1
ATOM 1637 N N . THR B 1 27 ? -6.207 -8.719 -6.262 1 89.12 27 THR B N 1
ATOM 1638 C CA . THR B 1 27 ? -6.477 -7.664 -5.293 1 89.12 27 THR B CA 1
ATOM 1639 C C . THR B 1 27 ? -5.523 -7.762 -4.105 1 89.12 27 THR B C 1
ATOM 1641 O O . THR B 1 27 ? -5.328 -6.789 -3.377 1 89.12 27 THR B O 1
ATOM 1644 N N . ILE B 1 28 ? -4.945 -8.859 -3.932 1 87.12 28 ILE B N 1
ATOM 1645 C CA . ILE B 1 28 ? -4.059 -9.086 -2.793 1 87.12 28 ILE B CA 1
ATOM 1646 C C . ILE B 1 28 ? -2.775 -8.273 -2.973 1 87.12 28 ILE B C 1
ATOM 1648 O O . ILE B 1 28 ? -2.164 -7.848 -1.993 1 87.12 28 ILE B O 1
ATOM 1652 N N . PHE B 1 29 ? -2.482 -8.055 -4.289 1 91.56 29 PHE B N 1
ATOM 1653 C CA . PHE B 1 29 ? -1.187 -7.398 -4.414 1 91.56 29 PHE B CA 1
ATOM 1654 C C . PHE B 1 29 ? -1.219 -6.344 -5.512 1 91.56 29 PHE B C 1
ATOM 1656 O O . PHE B 1 29 ? -0.27 -5.57 -5.664 1 91.56 29 PHE B O 1
ATOM 1663 N N . TRP B 1 30 ? -2.393 -6.23 -6.227 1 94.19 30 TRP B N 1
ATOM 1664 C CA . TRP B 1 30 ? -2.424 -5.293 -7.344 1 94.19 30 TRP B CA 1
ATOM 1665 C C . TRP B 1 30 ? -3.818 -4.703 -7.52 1 94.19 30 TRP B C 1
ATOM 1667 O O . TRP B 1 30 ? -4.789 -5.438 -7.73 1 94.19 30 TRP B O 1
ATOM 1677 N N . GLU B 1 31 ? -3.855 -3.438 -7.562 1 92.12 31 GLU B N 1
ATOM 1678 C CA . GLU B 1 31 ? -5.129 -2.764 -7.805 1 92.12 31 GLU B CA 1
ATOM 1679 C C . GLU B 1 31 ? -5.328 -2.484 -9.289 1 92.12 31 GLU B C 1
ATOM 1681 O O . GLU B 1 31 ? -4.457 -1.912 -9.945 1 92.12 31 GLU B O 1
ATOM 1686 N N . ALA B 1 32 ? -6.453 -2.916 -9.797 1 93.94 32 ALA B N 1
ATOM 1687 C CA . ALA B 1 32 ? -6.832 -2.645 -11.18 1 93.94 32 ALA B CA 1
ATOM 1688 C C . ALA B 1 32 ? -8.352 -2.629 -11.344 1 93.94 32 ALA B C 1
ATOM 1690 O O . ALA B 1 32 ? -9.055 -3.412 -10.703 1 93.94 32 ALA B O 1
ATOM 1691 N N . HIS B 1 33 ? -8.812 -1.759 -12.109 1 92.62 33 HIS B N 1
ATOM 1692 C CA . HIS B 1 33 ? -10.234 -1.713 -12.43 1 92.62 33 HIS B CA 1
ATOM 1693 C C . HIS B 1 33 ? -10.641 -2.889 -13.312 1 92.62 33 HIS B C 1
ATOM 1695 O O . HIS B 1 33 ? -9.82 -3.402 -14.078 1 92.62 33 HIS B O 1
ATOM 1701 N N . HIS B 1 34 ? -11.891 -3.18 -13.219 1 92.81 34 HIS B N 1
ATOM 1702 C CA . HIS B 1 34 ? -12.461 -4.262 -14.016 1 92.81 34 HIS B CA 1
ATOM 1703 C C . HIS B 1 34 ? -12.164 -4.07 -15.5 1 92.81 34 HIS B C 1
ATOM 1705 O O . HIS B 1 34 ? -11.68 -4.988 -16.156 1 92.81 34 HIS B O 1
ATOM 1711 N N . SER B 1 35 ? -12.391 -2.908 -15.977 1 94.06 35 SER B N 1
ATOM 1712 C CA . SER B 1 35 ? -12.203 -2.625 -17.391 1 94.06 35 SER B CA 1
ATOM 1713 C C . SER B 1 35 ? -10.75 -2.824 -17.812 1 94.06 35 SER B C 1
ATOM 1715 O O . SER B 1 35 ? -10.477 -3.275 -18.922 1 94.06 35 SER B O 1
ATOM 1717 N N . GLN B 1 36 ? -9.789 -2.559 -16.922 1 95.75 36 GLN B N 1
ATOM 1718 C CA . GLN B 1 36 ? -8.367 -2.729 -17.203 1 95.75 36 GLN B CA 1
ATOM 1719 C C . GLN B 1 36 ? -7.992 -4.207 -17.281 1 95.75 36 GLN B C 1
ATOM 1721 O O . GLN B 1 36 ? -7.215 -4.613 -18.141 1 95.75 36 GLN B O 1
ATOM 1726 N N . ILE B 1 37 ? -8.539 -4.988 -16.375 1 96.69 37 ILE B N 1
ATOM 1727 C CA . ILE B 1 37 ? -8.227 -6.41 -16.297 1 96.69 37 ILE B CA 1
ATOM 1728 C C . ILE B 1 37 ? -8.688 -7.113 -17.578 1 96.69 37 ILE B C 1
ATOM 1730 O O . ILE B 1 37 ? -7.91 -7.832 -18.203 1 96.69 37 ILE B O 1
ATOM 1734 N N . TYR B 1 38 ? -9.859 -6.805 -18 1 95.75 38 TYR B N 1
ATOM 1735 C CA . TYR B 1 38 ? -10.414 -7.539 -19.125 1 95.75 38 TYR B CA 1
ATOM 1736 C C . TYR B 1 38 ? -9.828 -7.039 -20.453 1 95.75 38 TYR B C 1
ATOM 1738 O O .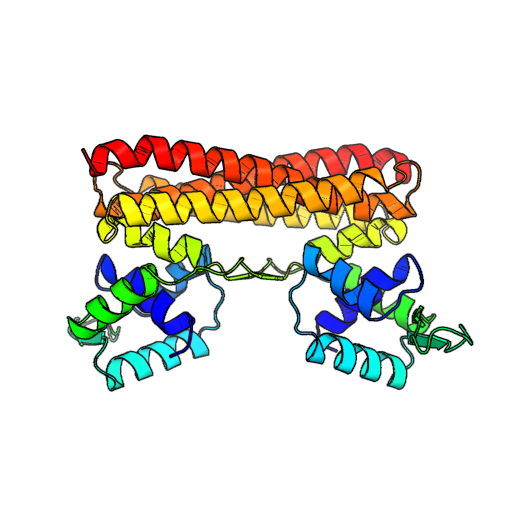 TYR B 1 38 ? -9.656 -7.812 -21.391 1 95.75 38 TYR B O 1
ATOM 1746 N N . THR B 1 39 ? -9.562 -5.816 -20.547 1 96.88 39 THR B N 1
ATOM 1747 C CA . THR B 1 39 ? -8.875 -5.293 -21.719 1 96.88 39 THR B CA 1
ATOM 1748 C C . THR B 1 39 ? -7.48 -5.895 -21.844 1 96.88 39 THR B C 1
ATOM 1750 O O . THR B 1 39 ? -7.047 -6.254 -22.953 1 96.88 39 THR B O 1
ATOM 1753 N N . THR B 1 40 ? -6.809 -6.008 -20.688 1 97.75 40 THR B N 1
ATOM 1754 C CA . THR B 1 40 ? -5.477 -6.605 -20.688 1 97.75 40 THR B CA 1
ATOM 1755 C C . THR B 1 40 ? -5.543 -8.086 -21.062 1 97.75 40 THR B C 1
ATOM 1757 O O . THR B 1 40 ? -4.723 -8.57 -21.844 1 97.75 40 THR B O 1
ATOM 1760 N N . LEU B 1 41 ? -6.523 -8.773 -20.562 1 96.81 41 LEU B N 1
ATOM 1761 C CA . LEU B 1 41 ? -6.699 -10.18 -20.891 1 96.81 41 LEU B CA 1
ATOM 1762 C C . LEU B 1 41 ? -6.953 -10.367 -22.375 1 96.81 41 LEU B C 1
ATOM 1764 O O . LEU B 1 41 ? -6.426 -11.305 -23 1 96.81 41 LEU B O 1
ATOM 1768 N N . ALA B 1 42 ? -7.746 -9.516 -22.906 1 95.88 42 ALA B N 1
ATOM 1769 C CA . ALA B 1 42 ? -8.023 -9.578 -24.344 1 95.88 42 ALA B CA 1
ATOM 1770 C C . ALA B 1 42 ? -6.754 -9.375 -25.156 1 95.88 42 ALA B C 1
ATOM 1772 O O . ALA B 1 42 ? -6.516 -10.086 -26.141 1 95.88 42 ALA B O 1
ATOM 1773 N N . LYS B 1 43 ? -5.984 -8.453 -24.781 1 97.56 43 LYS B N 1
ATOM 1774 C CA . LYS B 1 43 ? -4.723 -8.188 -25.469 1 97.56 43 LYS B CA 1
ATOM 1775 C C . LYS B 1 43 ? -3.777 -9.375 -25.359 1 97.56 43 LYS B C 1
ATOM 1777 O O . LYS B 1 43 ? -3.115 -9.734 -26.344 1 97.56 43 LYS B O 1
ATOM 1782 N N . LEU B 1 44 ? -3.695 -9.977 -24.188 1 97.81 44 LEU B N 1
ATOM 1783 C CA . LEU B 1 44 ? -2.855 -11.148 -23.969 1 97.81 44 LEU B CA 1
ATOM 1784 C C . LEU B 1 44 ? -3.285 -12.305 -24.875 1 97.81 44 LEU B C 1
ATOM 1786 O O . LEU B 1 44 ? -2.443 -13.031 -25.391 1 97.81 44 LEU B O 1
ATOM 1790 N N . ASP B 1 45 ? -4.586 -12.445 -24.953 1 96.44 45 ASP B N 1
ATOM 1791 C CA . ASP B 1 45 ? -5.125 -13.477 -25.828 1 96.44 45 ASP B CA 1
ATOM 1792 C C . ASP B 1 45 ? -4.77 -13.203 -27.297 1 96.44 45 ASP B C 1
ATOM 1794 O O . ASP B 1 45 ? -4.297 -14.102 -28 1 96.44 45 ASP B O 1
ATOM 1798 N N . GLN B 1 46 ? -4.918 -12.008 -27.734 1 96.94 46 GLN B N 1
ATOM 1799 C CA . GLN B 1 46 ? -4.602 -11.609 -29.109 1 96.94 46 GLN B CA 1
ATOM 1800 C C . GLN B 1 46 ? -3.125 -11.828 -29.406 1 96.94 46 GLN B C 1
ATOM 1802 O O . GLN B 1 46 ? -2.771 -12.211 -30.531 1 96.94 46 GLN B O 1
ATOM 1807 N N . GLN B 1 47 ? -2.293 -11.625 -28.391 1 97.62 47 GLN B N 1
ATOM 1808 C CA . GLN B 1 47 ? -0.85 -11.727 -28.594 1 97.62 47 GLN B CA 1
ATOM 1809 C C . GLN B 1 47 ? -0.366 -13.156 -28.406 1 97.62 47 GLN B C 1
ATOM 1811 O O . GLN B 1 47 ? 0.815 -13.453 -28.609 1 97.62 47 GLN B O 1
ATOM 1816 N N . GLY B 1 48 ? -1.249 -14.023 -27.953 1 97.19 48 GLY B N 1
ATOM 1817 C CA . GLY B 1 48 ? -0.948 -15.445 -27.891 1 97.19 48 GLY B CA 1
ATOM 1818 C C . GLY B 1 48 ? -0.302 -15.859 -26.578 1 97.19 48 GLY B C 1
ATOM 1819 O O . GLY B 1 48 ? 0.301 -16.938 -26.5 1 97.19 48 GLY B O 1
ATOM 1820 N N . TYR B 1 49 ? -0.387 -15.016 -25.562 1 97.94 49 TYR B N 1
ATOM 1821 C CA . TYR B 1 49 ? 0.234 -15.344 -24.281 1 97.94 49 TYR B CA 1
ATOM 1822 C C . TYR B 1 49 ? -0.724 -16.125 -23.391 1 97.94 49 TYR B C 1
ATOM 1824 O O . TYR B 1 49 ? -0.303 -16.75 -22.422 1 97.94 49 TYR B O 1
ATOM 1832 N N . VAL B 1 50 ? -2.037 -16 -23.719 1 97.81 50 VAL B N 1
ATOM 1833 C CA . VAL B 1 50 ? -3.064 -16.844 -23.109 1 97.81 50 VAL B CA 1
ATOM 1834 C C . VAL B 1 50 ? -4.012 -17.359 -24.188 1 97.81 50 VAL B C 1
ATOM 1836 O O . VAL B 1 50 ? -4.008 -16.859 -25.328 1 97.81 50 VAL B O 1
ATOM 1839 N N . THR B 1 51 ? -4.746 -18.422 -23.875 1 96.56 51 THR B N 1
ATOM 1840 C CA . THR B 1 51 ? -5.828 -18.922 -24.719 1 96.56 51 THR B CA 1
ATOM 1841 C C . THR B 1 51 ? -7.117 -19.062 -23.906 1 96.56 51 THR B C 1
ATOM 1843 O O . THR B 1 51 ? -7.078 -19.281 -22.703 1 96.56 51 THR B O 1
ATOM 1846 N N . VAL B 1 52 ? -8.195 -18.844 -24.594 1 92.94 52 VAL B N 1
ATOM 1847 C CA . VAL B 1 52 ? -9.492 -18.922 -23.938 1 92.94 52 VAL B CA 1
ATOM 1848 C C . VAL B 1 52 ? -10.219 -20.203 -24.375 1 92.94 52 VAL B C 1
ATOM 1850 O O . VAL B 1 52 ? -10.336 -20.469 -25.562 1 92.94 52 VAL B O 1
ATOM 1853 N N . LEU B 1 53 ? -10.414 -21.141 -23.531 1 80.5 53 LEU B N 1
ATOM 1854 C CA . LEU B 1 53 ? -11.211 -22.312 -23.859 1 80.5 53 LEU B CA 1
ATOM 1855 C C . LEU B 1 53 ? -12.633 -22.188 -23.328 1 80.5 53 LEU B C 1
ATOM 1857 O O . LEU B 1 53 ? -12.836 -21.672 -22.219 1 80.5 53 LEU B O 1
ATOM 1861 N N . ASP B 1 54 ? -13.602 -21.766 -24.172 1 61.69 54 ASP B N 1
ATOM 1862 C CA . ASP B 1 54 ? -15.016 -21.594 -23.844 1 61.69 54 ASP B CA 1
ATOM 1863 C C . ASP B 1 54 ? -15.586 -22.844 -23.188 1 61.69 54 ASP B C 1
ATOM 1865 O O . ASP B 1 54 ? -16.797 -22.969 -23.016 1 61.69 54 ASP B O 1
ATOM 1869 N N . LYS B 1 55 ? -14.906 -23.875 -22.891 1 55.59 55 LYS B N 1
ATOM 1870 C CA . LYS B 1 55 ? -15.656 -25.125 -22.922 1 55.59 55 LYS B CA 1
ATOM 1871 C C . LYS B 1 55 ? -16.906 -25.047 -22.062 1 55.59 55 LYS B C 1
ATOM 1873 O O . LYS B 1 55 ? -17.688 -26 -22 1 55.59 55 LYS B O 1
ATOM 1878 N N . ASP B 1 56 ? -16.875 -24.359 -20.734 1 51.16 56 ASP B N 1
ATOM 1879 C CA . ASP B 1 56 ? -18 -25.047 -20.109 1 51.16 56 ASP B CA 1
ATOM 1880 C C . ASP B 1 56 ? -19.312 -24.672 -20.812 1 51.16 56 ASP B C 1
ATOM 1882 O O . ASP B 1 56 ? -19.641 -23.5 -20.922 1 51.16 56 ASP B O 1
ATOM 1886 N N . GLU B 1 57 ? -19.781 -25.516 -21.688 1 51.91 57 GLU B N 1
ATOM 1887 C CA . GLU B 1 57 ? -21.094 -25.484 -22.328 1 51.91 57 GLU B CA 1
ATOM 1888 C C . GLU B 1 57 ? -22.078 -24.672 -21.5 1 51.91 57 GLU B C 1
ATOM 1890 O O . GLU B 1 57 ? -22.922 -23.953 -22.047 1 51.91 57 GLU B O 1
ATOM 1895 N N . HIS B 1 58 ? -22.156 -24.938 -20.266 1 53.75 58 HIS B N 1
ATOM 1896 C CA . HIS B 1 58 ? -23.266 -24.422 -19.469 1 53.75 58 HIS B CA 1
ATOM 1897 C C . HIS B 1 58 ? -22.953 -23.062 -18.891 1 53.75 58 HIS B C 1
ATOM 1899 O O . HIS B 1 58 ? -23.844 -22.359 -18.406 1 53.75 58 HIS B O 1
ATOM 1905 N N . SER B 1 59 ? -21.609 -22.719 -18.688 1 60.88 59 SER B N 1
ATOM 1906 C CA . SER B 1 59 ? -21.391 -21.406 -18.078 1 60.88 59 SER B CA 1
ATOM 1907 C C . SER B 1 59 ? -20.562 -20.5 -18.984 1 60.88 59 SER B C 1
ATOM 1909 O O . SER B 1 59 ? -19.703 -20.984 -19.734 1 60.88 59 SER B O 1
ATOM 1911 N N . GLN B 1 60 ? -21.188 -19.672 -19.891 1 63.78 60 GLN B N 1
ATOM 1912 C CA . GLN B 1 60 ? -20.734 -18.594 -20.766 1 63.78 60 GLN B CA 1
ATOM 1913 C C . GLN B 1 60 ? -19.484 -17.906 -20.203 1 63.78 60 GLN B C 1
ATOM 1915 O O . GLN B 1 60 ? -19.125 -16.812 -20.625 1 63.78 60 GLN B O 1
ATOM 1920 N N . LYS B 1 61 ? -18.766 -18.656 -19.281 1 77.56 61 LYS B N 1
ATOM 1921 C CA . LYS B 1 61 ? -17.625 -17.969 -18.703 1 77.56 61 LYS B CA 1
ATOM 1922 C C . LYS B 1 61 ? -16.328 -18.312 -19.438 1 77.56 61 LYS B C 1
ATOM 1924 O O . LYS B 1 61 ? -16.094 -19.484 -19.766 1 77.56 61 LYS B O 1
ATOM 1929 N N . LYS B 1 62 ? -15.5 -17.391 -19.781 1 88.44 62 LYS B N 1
ATOM 1930 C CA . LYS B 1 62 ? -14.195 -17.547 -20.406 1 88.44 62 LYS B CA 1
ATOM 1931 C C . LYS B 1 62 ? -13.141 -18 -19.406 1 88.44 62 LYS B C 1
ATOM 1933 O O . LYS B 1 62 ? -13.023 -17.438 -18.312 1 88.44 62 LYS B O 1
ATOM 1938 N N . ILE B 1 63 ? -12.5 -19.156 -19.703 1 94.56 63 ILE B N 1
ATOM 1939 C CA . ILE B 1 63 ? -11.398 -19.641 -18.875 1 94.56 63 ILE B CA 1
ATOM 1940 C C . ILE B 1 63 ? -10.07 -19.375 -19.594 1 94.56 63 ILE B C 1
ATOM 1942 O O . ILE B 1 63 ? -9.875 -19.812 -20.734 1 94.56 63 ILE B O 1
ATOM 1946 N N . TYR B 1 64 ? -9.156 -18.719 -18.891 1 96.62 64 TYR B N 1
ATOM 1947 C CA . TYR B 1 64 ? -7.875 -18.328 -19.469 1 96.62 64 TYR B CA 1
ATOM 1948 C C . TYR B 1 64 ? -6.789 -19.344 -19.125 1 96.62 64 TYR B C 1
ATOM 1950 O O . TYR B 1 64 ? -6.625 -19.703 -17.953 1 96.62 64 TYR B O 1
ATOM 1958 N N . HIS B 1 65 ? -6.137 -19.797 -20.172 1 96.38 65 HIS B N 1
ATOM 1959 C CA . HIS B 1 65 ? -5.008 -20.719 -20.031 1 96.38 65 HIS B CA 1
ATOM 1960 C C . HIS B 1 65 ? -3.701 -20.047 -20.438 1 96.38 65 HIS B C 1
ATOM 1962 O O . HIS B 1 65 ? -3.645 -19.359 -21.453 1 96.38 65 HIS B O 1
ATOM 1968 N N . LEU B 1 66 ? -2.738 -20.281 -19.672 1 96 66 LEU B N 1
ATOM 1969 C CA . LEU B 1 66 ? -1.414 -19.797 -20.016 1 96 66 LEU B CA 1
ATOM 1970 C C . LEU B 1 66 ? -0.804 -20.609 -21.141 1 96 66 LEU B C 1
ATOM 1972 O O . LEU B 1 66 ? -0.853 -21.844 -21.109 1 96 66 LEU B O 1
ATOM 1976 N N . THR B 1 67 ? -0.265 -19.953 -22.125 1 97.56 67 THR B N 1
ATOM 1977 C CA . THR B 1 67 ? 0.452 -20.656 -23.188 1 97.56 67 THR B CA 1
ATOM 1978 C C . THR B 1 67 ? 1.932 -20.781 -22.844 1 97.56 67 THR B C 1
ATOM 1980 O O . THR B 1 67 ? 2.398 -20.219 -21.859 1 97.56 67 THR B O 1
ATOM 1983 N N . ASP B 1 68 ? 2.672 -21.547 -23.703 1 97.25 68 ASP B N 1
ATOM 1984 C CA . ASP B 1 68 ? 4.113 -21.672 -23.5 1 97.25 68 ASP B CA 1
ATOM 1985 C C . ASP B 1 68 ? 4.809 -20.328 -23.656 1 97.25 68 ASP B C 1
ATOM 1987 O O . ASP B 1 68 ? 5.758 -20.031 -22.922 1 97.25 68 ASP B O 1
ATOM 1991 N N . GLU B 1 69 ? 4.332 -19.562 -24.547 1 97.5 69 GLU B N 1
ATOM 1992 C CA . GLU B 1 69 ? 4.898 -18.234 -24.75 1 97.5 69 GLU B CA 1
ATOM 1993 C C . GLU B 1 69 ? 4.617 -17.328 -23.562 1 97.5 69 GLU B C 1
ATOM 1995 O O . GLU B 1 69 ? 5.48 -16.547 -23.156 1 97.5 69 GLU B O 1
ATOM 2000 N N . GLY B 1 70 ? 3.393 -17.391 -23.062 1 97.19 70 GLY B N 1
ATOM 2001 C CA . GLY B 1 70 ? 3.051 -16.641 -21.859 1 97.19 70 GLY B CA 1
ATOM 2002 C C . GLY B 1 70 ? 3.881 -17.031 -20.656 1 97.19 70 GLY B C 1
ATOM 2003 O O . GLY B 1 70 ? 4.316 -16.172 -19.891 1 97.19 70 GLY B O 1
ATOM 2004 N N . ARG B 1 71 ? 4.082 -18.312 -20.531 1 96 71 ARG B N 1
ATOM 2005 C CA . ARG B 1 71 ? 4.891 -18.828 -19.438 1 96 71 ARG B CA 1
ATOM 2006 C C . ARG B 1 71 ? 6.32 -18.297 -19.516 1 96 71 ARG B C 1
ATOM 2008 O O . ARG B 1 71 ? 6.875 -17.844 -18.516 1 96 71 ARG B O 1
ATOM 2015 N N . ALA B 1 72 ? 6.883 -18.375 -20.656 1 96 72 ALA B N 1
ATOM 2016 C CA . ALA B 1 72 ? 8.25 -17.906 -20.859 1 96 72 ALA B CA 1
ATOM 2017 C C . ALA B 1 72 ? 8.367 -16.422 -20.531 1 96 72 ALA B C 1
ATOM 2019 O O . ALA B 1 72 ? 9.336 -15.984 -19.906 1 96 72 ALA B O 1
ATOM 2020 N N . LEU B 1 73 ? 7.383 -15.719 -20.906 1 95.5 73 LEU B N 1
ATOM 2021 C CA . LEU B 1 73 ? 7.371 -14.273 -20.703 1 95.5 73 LEU B CA 1
ATOM 2022 C C . LEU B 1 73 ? 7.359 -13.945 -19.219 1 95.5 73 LEU B C 1
ATOM 2024 O O . LEU B 1 73 ? 8.148 -13.117 -18.75 1 95.5 73 LEU B O 1
ATOM 2028 N N . VAL B 1 74 ? 6.48 -14.562 -18.5 1 95 74 VAL B N 1
ATOM 2029 C CA . VAL B 1 74 ? 6.336 -14.227 -17.094 1 95 74 VAL B CA 1
ATOM 2030 C C . VAL B 1 74 ? 7.543 -14.742 -16.312 1 95 74 VAL B C 1
ATOM 2032 O O . VAL B 1 74 ? 7.988 -14.117 -15.352 1 95 74 VAL B O 1
ATOM 2035 N N . GLU B 1 75 ? 8.094 -15.828 -16.688 1 93.69 75 GLU B N 1
ATOM 2036 C CA . GLU B 1 75 ? 9.281 -16.359 -16.031 1 93.69 75 GLU B CA 1
ATOM 2037 C C . GLU B 1 75 ? 10.477 -15.43 -16.203 1 93.69 75 GLU B C 1
ATOM 2039 O O . GLU B 1 75 ? 11.273 -15.266 -15.273 1 93.69 75 GLU B O 1
ATOM 2044 N N . GLU B 1 76 ? 10.57 -14.852 -17.344 1 94.5 76 GLU B N 1
ATOM 2045 C CA . GLU B 1 76 ? 11.625 -13.859 -17.562 1 94.5 76 GLU B CA 1
ATOM 2046 C C . GLU B 1 76 ? 11.375 -12.602 -16.734 1 94.5 76 GLU B C 1
ATOM 2048 O O . GLU B 1 76 ? 12.312 -12.031 -16.172 1 94.5 76 GLU B O 1
ATOM 2053 N N . TRP B 1 77 ? 10.172 -12.195 -16.688 1 95.62 77 TRP B N 1
ATOM 2054 C CA . TRP B 1 77 ? 9.789 -11 -15.93 1 95.62 77 TRP B CA 1
ATOM 2055 C C . TRP B 1 77 ? 10.102 -11.172 -14.453 1 95.62 77 TRP B C 1
ATOM 2057 O O . TRP B 1 77 ? 10.539 -10.227 -13.789 1 95.62 77 TRP B O 1
ATOM 2067 N N . ILE B 1 78 ? 9.93 -12.336 -13.93 1 94.25 78 ILE B N 1
ATOM 2068 C CA . ILE B 1 78 ? 10.125 -12.633 -12.516 1 94.25 78 ILE B CA 1
ATOM 2069 C C . ILE B 1 78 ? 11.586 -12.406 -12.133 1 94.25 78 ILE B C 1
ATOM 2071 O O . ILE B 1 78 ? 11.883 -12.023 -11 1 94.25 78 ILE B O 1
ATOM 2075 N N . LYS B 1 79 ? 12.43 -12.492 -13.094 1 92.69 79 LYS B N 1
ATOM 2076 C CA . LYS B 1 79 ? 13.867 -12.352 -12.852 1 92.69 79 LYS B CA 1
ATOM 2077 C C . LYS B 1 79 ? 14.297 -10.891 -12.93 1 92.69 79 LYS B C 1
ATOM 2079 O O . LYS B 1 79 ? 15.406 -10.547 -12.516 1 92.69 79 LYS B O 1
ATOM 2084 N N . GLU B 1 80 ? 13.508 -10.07 -13.453 1 93.44 80 GLU B N 1
ATOM 2085 C CA . GLU B 1 80 ? 13.828 -8.656 -13.586 1 93.44 80 GLU B CA 1
ATOM 2086 C C . GLU B 1 80 ? 13.82 -7.957 -12.234 1 93.44 80 GLU B C 1
ATOM 2088 O O . GLU B 1 80 ? 13.219 -8.453 -11.281 1 93.44 80 GLU B O 1
ATOM 2093 N N . GLU B 1 81 ? 14.453 -6.805 -12.25 1 93.12 81 GLU B N 1
ATOM 2094 C CA . GLU B 1 81 ? 14.461 -5.988 -11.039 1 93.12 81 GLU B CA 1
ATOM 2095 C C . GLU B 1 81 ? 13.039 -5.637 -10.602 1 93.12 81 GLU B C 1
ATOM 2097 O O . GLU B 1 81 ? 12.188 -5.316 -11.438 1 93.12 81 GLU B O 1
ATOM 2102 N N . THR B 1 82 ? 12.82 -5.75 -9.328 1 94 82 THR B N 1
ATOM 2103 C CA . THR B 1 82 ? 11.5 -5.488 -8.766 1 94 82 THR B CA 1
ATOM 2104 C C . THR B 1 82 ? 11.469 -4.129 -8.07 1 94 82 THR B C 1
ATOM 2106 O O . THR B 1 82 ? 12.164 -3.914 -7.078 1 94 82 THR B O 1
ATOM 2109 N N . PRO B 1 83 ? 10.703 -3.229 -8.539 1 91.94 83 PRO B N 1
ATOM 2110 C CA . PRO B 1 83 ? 10.641 -1.904 -7.922 1 91.94 83 PRO B CA 1
ATOM 2111 C C . PRO B 1 83 ? 9.93 -1.923 -6.566 1 91.94 83 PRO B C 1
ATOM 2113 O O . PRO B 1 83 ? 9.25 -2.895 -6.238 1 91.94 83 PRO B O 1
ATOM 2116 N N . ALA B 1 84 ? 10.086 -0.809 -5.832 1 90.38 84 ALA B N 1
ATOM 2117 C CA . ALA B 1 84 ? 9.336 -0.632 -4.594 1 90.38 84 ALA B CA 1
ATOM 2118 C C . ALA B 1 84 ? 7.84 -0.528 -4.867 1 90.38 84 ALA B C 1
ATOM 2120 O O . ALA B 1 84 ? 7.43 -0.02 -5.914 1 90.38 84 ALA B O 1
ATOM 2121 N N . PRO B 1 85 ? 7.062 -1.034 -3.922 1 93.19 85 PRO B N 1
ATOM 2122 C CA . PRO B 1 85 ? 5.613 -0.948 -4.121 1 93.19 85 PRO B CA 1
ATOM 2123 C C . PRO B 1 85 ? 5.09 0.482 -4.016 1 93.19 85 PRO B C 1
ATOM 2125 O O . PRO B 1 85 ? 5.777 1.36 -3.492 1 93.19 85 PRO B O 1
ATOM 2128 N N . THR B 1 86 ? 3.902 0.711 -4.539 1 91.25 86 THR B N 1
ATOM 2129 C CA . THR B 1 86 ? 3.195 1.978 -4.379 1 91.25 86 THR B CA 1
ATOM 2130 C C . THR B 1 86 ? 1.903 1.78 -3.594 1 91.25 86 THR B C 1
ATOM 2132 O O . THR B 1 86 ? 1.349 0.68 -3.566 1 91.25 86 THR B O 1
ATOM 2135 N N . GLN B 1 87 ? 1.454 2.879 -2.936 1 92.25 87 GLN B N 1
ATOM 2136 C CA . GLN B 1 87 ? 0.196 2.818 -2.199 1 92.25 87 GLN B CA 1
ATOM 2137 C C . GLN B 1 87 ? -0.525 4.164 -2.23 1 92.25 87 GLN B C 1
ATOM 2139 O O . GLN B 1 87 ? 0.098 5.203 -2.463 1 92.25 87 GLN B O 1
ATOM 2144 N N . LYS B 1 88 ? -1.771 4.168 -2.078 1 94.75 88 LYS B N 1
ATOM 2145 C CA . LYS B 1 88 ? -2.646 5.32 -1.877 1 94.75 88 LYS B CA 1
ATOM 2146 C C . LYS B 1 88 ? -3.604 5.086 -0.712 1 94.75 88 LYS B C 1
ATOM 2148 O O . LYS B 1 88 ? -4.453 4.195 -0.768 1 94.75 88 LYS B O 1
ATOM 2153 N N . ASP B 1 89 ? -3.473 5.906 0.34 1 96.75 89 ASP B N 1
ATOM 2154 C CA . ASP B 1 89 ? -4.242 5.711 1.563 1 96.75 89 ASP B CA 1
ATOM 2155 C C . ASP B 1 89 ? -4.73 7.043 2.125 1 96.75 89 ASP B C 1
ATOM 2157 O O . ASP B 1 89 ? -4 7.723 2.848 1 96.75 89 ASP B O 1
ATOM 2161 N N . GLU B 1 90 ? -5.945 7.383 1.881 1 96.38 90 GLU B N 1
ATOM 2162 C CA . GLU B 1 90 ? -6.535 8.633 2.354 1 96.38 90 GLU B CA 1
ATOM 2163 C C . GLU B 1 90 ? -6.578 8.68 3.879 1 96.38 90 GLU B C 1
ATOM 2165 O O . GLU B 1 90 ? -6.43 9.742 4.477 1 96.38 90 GLU B O 1
ATOM 2170 N N . PHE B 1 91 ? -6.789 7.5 4.484 1 97.88 91 PHE B N 1
ATOM 2171 C CA . PHE B 1 91 ? -6.848 7.414 5.941 1 97.88 91 PHE B CA 1
ATOM 2172 C C . PHE B 1 91 ? -5.582 7.992 6.566 1 97.88 91 PHE B C 1
ATOM 2174 O O . PHE B 1 91 ? -5.656 8.766 7.523 1 97.88 91 PHE B O 1
ATOM 2181 N N . LEU B 1 92 ? -4.469 7.699 6.059 1 97.06 92 LEU B N 1
ATOM 2182 C CA . LEU B 1 92 ? -3.199 8.141 6.625 1 97.06 92 LEU B CA 1
ATOM 2183 C C . LEU B 1 92 ? -3.037 9.648 6.488 1 97.06 92 LEU B C 1
ATOM 2185 O O . LEU B 1 92 ? -2.484 10.305 7.375 1 97.06 92 LEU B O 1
ATOM 2189 N N . ALA B 1 93 ? -3.512 10.172 5.371 1 95.56 93 ALA B N 1
ATOM 2190 C CA . ALA B 1 93 ? -3.467 11.617 5.195 1 95.56 93 ALA B CA 1
ATOM 2191 C C . ALA B 1 93 ? -4.34 12.32 6.23 1 95.56 93 ALA B C 1
ATOM 2193 O O . ALA B 1 93 ? -3.955 13.359 6.77 1 95.56 93 ALA B O 1
ATOM 2194 N N . LYS B 1 94 ? -5.484 11.781 6.484 1 96.31 94 LYS B N 1
ATOM 2195 C CA . LYS B 1 94 ? -6.395 12.367 7.465 1 96.31 94 LYS B CA 1
ATOM 2196 C C . LYS B 1 94 ? -5.812 12.297 8.867 1 96.31 94 LYS B C 1
ATOM 2198 O O . LYS B 1 94 ? -5.906 13.258 9.641 1 96.31 94 LYS B O 1
ATOM 2203 N N . ILE B 1 95 ? -5.188 11.172 9.211 1 96.06 95 ILE B N 1
ATOM 2204 C CA . ILE B 1 95 ? -4.527 11.039 10.508 1 96.06 95 ILE B CA 1
ATOM 2205 C C . ILE B 1 95 ? -3.354 12.008 10.594 1 96.06 95 ILE B C 1
ATOM 2207 O O . ILE B 1 95 ? -3.105 12.602 11.648 1 96.06 95 ILE B O 1
ATOM 2211 N N . TYR B 1 96 ? -2.65 12.18 9.516 1 93.69 96 TYR B N 1
ATOM 2212 C CA . TYR B 1 96 ? -1.545 13.133 9.445 1 93.69 96 TYR B CA 1
ATOM 2213 C C . TYR B 1 96 ? -2.002 14.531 9.844 1 93.69 96 TYR B C 1
ATOM 2215 O O . TYR B 1 96 ? -1.271 15.258 10.516 1 93.69 96 TYR B O 1
ATOM 2223 N N . ALA B 1 97 ? -3.197 14.875 9.438 1 92.38 97 ALA B N 1
ATOM 2224 C CA . ALA B 1 97 ? -3.777 16.172 9.758 1 92.38 97 ALA B CA 1
ATOM 2225 C C . ALA B 1 97 ? -4.48 16.141 11.109 1 92.38 97 ALA B C 1
ATOM 2227 O O . ALA B 1 97 ? -5.488 16.828 11.305 1 92.38 97 ALA B O 1
ATOM 2228 N N . PHE B 1 98 ? -4.039 15.422 12.023 1 91.81 98 PHE B N 1
ATOM 2229 C CA . PHE B 1 98 ? -4.656 15.133 13.312 1 91.81 98 PHE B CA 1
ATOM 2230 C C . PHE B 1 98 ? -4.969 16.422 14.07 1 91.81 98 PHE B C 1
ATOM 2232 O O . PHE B 1 98 ? -5.973 16.5 14.781 1 91.81 98 PHE B O 1
ATOM 2239 N N . SER B 1 99 ? -4.125 17.422 13.93 1 87.62 99 SER B N 1
ATOM 2240 C CA . SER B 1 99 ? -4.27 18.656 14.688 1 87.62 99 SER B CA 1
ATOM 2241 C C . SER B 1 99 ? -5.594 19.344 14.383 1 87.62 99 SER B C 1
ATOM 2243 O O . SER B 1 99 ? -6.07 20.156 15.172 1 87.62 99 SER B O 1
ATOM 2245 N N . THR B 1 100 ? -6.148 19 13.258 1 88.44 100 THR B N 1
ATOM 2246 C CA . THR B 1 100 ? -7.391 19.641 12.852 1 88.44 100 THR B CA 1
ATOM 2247 C C . THR B 1 100 ? -8.594 18.781 13.25 1 88.44 100 THR B C 1
ATOM 2249 O O . THR B 1 100 ? -9.742 19.203 13.07 1 88.44 100 THR B O 1
ATOM 2252 N N . LEU B 1 101 ? -8.367 17.656 13.727 1 91.44 101 LEU B N 1
ATOM 2253 C CA . LEU B 1 101 ? -9.453 16.719 14.008 1 91.44 101 LEU B CA 1
ATOM 2254 C C . LEU B 1 101 ? -10.016 16.953 15.414 1 91.44 101 LEU B C 1
ATOM 2256 O O . LEU B 1 101 ? -9.266 17.266 16.344 1 91.44 101 LEU B O 1
ATOM 2260 N N . ASP B 1 102 ? -11.312 16.797 15.531 1 92.31 102 ASP B N 1
ATOM 2261 C CA . ASP B 1 102 ? -11.883 16.656 16.859 1 92.31 102 ASP B CA 1
ATOM 2262 C C . ASP B 1 102 ? -11.891 15.188 17.297 1 92.31 102 ASP B C 1
ATOM 2264 O O . ASP B 1 102 ? -11.547 14.297 16.516 1 92.31 102 ASP B O 1
ATOM 2268 N N . LYS B 1 103 ? -12.234 15.008 18.516 1 93.88 103 LYS B N 1
ATOM 2269 C CA . LYS B 1 103 ? -12.18 13.68 19.109 1 93.88 103 LYS B CA 1
ATOM 2270 C C . LYS B 1 103 ? -13.078 12.703 18.359 1 93.88 103 LYS B C 1
ATOM 2272 O O . LYS B 1 103 ? -12.68 11.57 18.094 1 93.88 103 LYS B O 1
ATOM 2277 N N . THR B 1 104 ? -14.266 13.094 18.062 1 95.19 104 THR B N 1
ATOM 2278 C CA . THR B 1 104 ? -15.25 12.242 17.391 1 95.19 104 THR B CA 1
ATOM 2279 C C . THR B 1 104 ? -14.742 11.805 16.031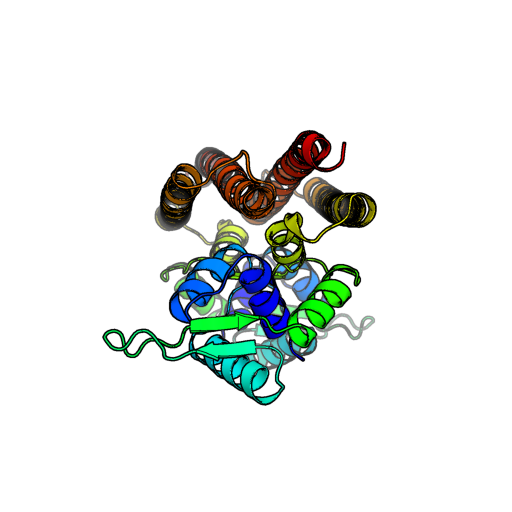 1 95.19 104 THR B C 1
ATOM 2281 O O . THR B 1 104 ? -14.805 10.625 15.68 1 95.19 104 THR B O 1
ATOM 2284 N N . THR B 1 105 ? -14.219 12.734 15.273 1 95.19 105 THR B N 1
ATOM 2285 C CA . THR B 1 105 ? -13.719 12.438 13.938 1 95.19 105 THR B CA 1
ATOM 2286 C C . THR B 1 105 ? -12.516 11.508 14 1 95.19 105 THR B C 1
ATOM 2288 O O . THR B 1 105 ? -12.438 10.523 13.25 1 95.19 105 THR B O 1
ATOM 2291 N N . ALA B 1 106 ? -11.578 11.805 14.883 1 95.94 106 ALA B N 1
ATOM 2292 C CA . ALA B 1 106 ? -10.391 10.969 15.039 1 95.94 106 ALA B CA 1
ATOM 2293 C C . ALA B 1 106 ? -10.758 9.539 15.43 1 95.94 106 ALA B C 1
ATOM 2295 O O . ALA B 1 106 ? -10.258 8.586 14.836 1 95.94 106 ALA B O 1
ATOM 2296 N N . THR B 1 107 ? -11.656 9.438 16.375 1 96.38 107 THR B N 1
ATOM 2297 C CA . THR B 1 107 ? -12.117 8.125 16.812 1 96.38 107 THR B CA 1
ATOM 2298 C C . THR B 1 107 ? -12.82 7.387 15.68 1 96.38 107 THR B C 1
ATOM 2300 O O . THR B 1 107 ? -12.625 6.18 15.508 1 96.38 107 THR B O 1
ATOM 2303 N N . GLY B 1 108 ? -13.617 8.094 14.938 1 96.25 108 GLY B N 1
ATOM 2304 C CA . GLY B 1 108 ? -14.32 7.504 13.805 1 96.25 108 GLY B CA 1
ATOM 2305 C C . GLY B 1 108 ? -13.383 6.984 12.727 1 96.25 108 GLY B C 1
ATOM 2306 O O . GLY B 1 108 ? -13.625 5.918 12.156 1 96.25 108 GLY B O 1
ATOM 2307 N N . LEU B 1 109 ? -12.352 7.762 12.453 1 97.19 109 LEU B N 1
ATOM 2308 C CA . LEU B 1 109 ? -11.359 7.348 11.469 1 97.19 109 LEU B CA 1
ATOM 2309 C C . LEU B 1 109 ? -10.688 6.043 11.891 1 97.19 109 LEU B C 1
ATOM 2311 O O . LEU B 1 109 ? -10.562 5.113 11.094 1 97.19 109 LEU B O 1
ATOM 2315 N N . LEU B 1 110 ? -10.273 5.945 13.148 1 97.94 110 LEU B N 1
ATOM 2316 C CA . LEU B 1 110 ? -9.617 4.742 13.648 1 97.94 110 LEU B CA 1
ATOM 2317 C C . LEU B 1 110 ? -10.578 3.557 13.648 1 97.94 110 LEU B C 1
ATOM 2319 O O . LEU B 1 110 ? -10.195 2.445 13.273 1 97.94 110 LEU B O 1
ATOM 2323 N N . PHE B 1 111 ? -11.781 3.852 13.977 1 97.12 111 PHE B N 1
ATOM 2324 C CA . PHE B 1 111 ? -12.789 2.797 14.008 1 97.12 111 PHE B CA 1
ATOM 2325 C C . PHE B 1 111 ? -13.016 2.23 12.609 1 97.12 111 PHE B C 1
ATOM 2327 O O . PHE B 1 111 ? -13.031 1.012 12.43 1 97.12 111 PHE B O 1
ATOM 2334 N N . THR B 1 112 ? -13.188 3.088 11.695 1 96.81 112 THR B N 1
ATOM 2335 C CA . THR B 1 112 ? -13.398 2.676 10.312 1 96.81 112 THR B CA 1
ATOM 2336 C C . THR B 1 112 ? -12.219 1.853 9.805 1 96.81 112 THR B C 1
ATOM 2338 O O . THR B 1 112 ? -12.406 0.812 9.172 1 96.81 112 THR B O 1
ATOM 2341 N N . ARG B 1 113 ? -11.023 2.258 10.078 1 97.88 113 ARG B N 1
ATOM 2342 C CA . ARG B 1 113 ? -9.828 1.521 9.664 1 97.88 113 ARG B CA 1
ATOM 2343 C C . ARG B 1 113 ? -9.789 0.139 10.312 1 97.88 113 ARG B C 1
ATOM 2345 O O . ARG B 1 113 ? -9.492 -0.854 9.641 1 97.88 113 ARG B O 1
ATOM 2352 N N . GLU B 1 114 ? -10.117 0.096 11.57 1 98.19 114 GLU B N 1
ATOM 2353 C CA . GLU B 1 114 ? -10.133 -1.184 12.273 1 98.19 114 GLU B CA 1
ATOM 2354 C C . GLU B 1 114 ? -11.148 -2.139 11.656 1 98.19 114 GLU B C 1
ATOM 2356 O O . GLU B 1 114 ? -10.883 -3.334 11.516 1 98.19 114 GLU B O 1
ATOM 2361 N N . GLN B 1 115 ? -12.266 -1.63 11.258 1 97.44 115 GLN B N 1
ATOM 2362 C CA . GLN B 1 115 ? -13.281 -2.455 10.609 1 97.44 115 GLN B CA 1
ATOM 2363 C C . GLN B 1 115 ? -12.781 -2.973 9.258 1 97.44 115 GLN B C 1
ATOM 2365 O O . GLN B 1 115 ? -12.984 -4.141 8.922 1 97.44 115 GLN B O 1
ATOM 2370 N N . GLN B 1 116 ? -12.164 -2.084 8.539 1 97 116 GLN B N 1
ATOM 2371 C CA . GLN B 1 116 ? -11.586 -2.482 7.258 1 97 116 GLN B CA 1
ATOM 2372 C C . GLN B 1 116 ? -10.547 -3.586 7.441 1 97 116 GLN B C 1
ATOM 2374 O O . GLN B 1 116 ? -10.57 -4.594 6.73 1 97 116 GLN B O 1
ATOM 2379 N N . LEU B 1 117 ? -9.672 -3.398 8.43 1 97.75 117 LEU B N 1
ATOM 2380 C CA . LEU B 1 117 ? -8.609 -4.367 8.688 1 97.75 117 LEU B CA 1
ATOM 2381 C C . LEU B 1 117 ? -9.188 -5.707 9.125 1 97.75 117 LEU B C 1
ATOM 2383 O O . LEU B 1 117 ? -8.727 -6.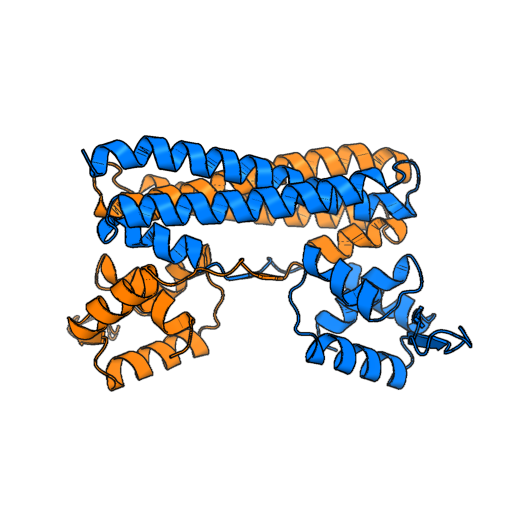762 8.695 1 97.75 117 LEU B O 1
ATOM 2387 N N . ASN B 1 118 ? -10.18 -5.633 9.969 1 97.62 118 ASN B N 1
ATOM 2388 C CA . ASN B 1 118 ? -10.805 -6.863 10.43 1 97.62 118 ASN B CA 1
ATOM 2389 C C . ASN B 1 118 ? -11.477 -7.621 9.289 1 97.62 118 ASN B C 1
ATOM 2391 O O . ASN B 1 118 ? -11.391 -8.844 9.219 1 97.62 118 ASN B O 1
ATOM 2395 N N . LYS B 1 119 ? -12.141 -6.906 8.43 1 96.5 119 LYS B N 1
ATOM 2396 C CA . LYS B 1 119 ? -12.773 -7.527 7.27 1 96.5 119 LYS B CA 1
ATOM 2397 C C . LYS B 1 119 ? -11.742 -8.188 6.367 1 96.5 119 LYS B C 1
ATOM 2399 O O . LYS B 1 119 ? -11.93 -9.32 5.918 1 96.5 119 LYS B O 1
ATOM 2404 N N . ILE B 1 120 ? -10.672 -7.516 6.148 1 94.94 120 ILE B N 1
ATOM 2405 C CA . ILE B 1 120 ? -9.594 -8.047 5.32 1 94.94 120 ILE B CA 1
ATOM 2406 C C . ILE B 1 120 ? -9.008 -9.297 5.969 1 94.94 120 ILE B C 1
ATOM 2408 O O . ILE B 1 120 ? -8.805 -10.312 5.301 1 94.94 120 ILE B O 1
ATOM 2412 N N . MET B 1 121 ? -8.75 -9.219 7.242 1 95.56 121 MET B N 1
ATOM 2413 C CA . MET B 1 121 ? -8.18 -10.352 7.969 1 95.56 121 MET B CA 1
ATOM 2414 C C . MET B 1 121 ? -9.094 -11.57 7.891 1 95.56 121 MET B C 1
ATOM 2416 O O . MET B 1 121 ? -8.633 -12.68 7.648 1 95.56 121 MET B O 1
ATOM 2420 N N . GLN B 1 122 ? -10.375 -11.359 8.07 1 95.06 122 GLN B N 1
ATOM 2421 C CA . GLN B 1 122 ? -11.336 -12.453 8.039 1 95.06 122 GLN B CA 1
ATOM 2422 C C . GLN B 1 122 ? -11.375 -13.102 6.656 1 95.06 122 GLN B C 1
ATOM 2424 O O . GLN B 1 122 ? -11.367 -14.328 6.543 1 95.06 122 GLN B O 1
ATOM 2429 N N . LYS B 1 123 ? -11.438 -12.289 5.648 1 93.56 123 LYS B N 1
ATOM 2430 C CA . LYS B 1 123 ? -11.453 -12.797 4.277 1 93.56 123 LYS B CA 1
ATOM 2431 C C . LYS B 1 123 ? -10.203 -13.609 3.979 1 93.56 123 LYS B C 1
ATOM 2433 O O . LYS B 1 123 ? -10.289 -14.695 3.391 1 93.56 123 LYS B O 1
ATOM 2438 N N . ASN B 1 124 ? -9.07 -13.164 4.434 1 94.06 124 ASN B N 1
ATOM 2439 C CA . ASN B 1 124 ? -7.812 -13.844 4.145 1 94.06 124 ASN B CA 1
ATOM 2440 C C . ASN B 1 124 ? -7.641 -15.102 4.988 1 94.06 124 ASN B C 1
ATOM 2442 O O . ASN B 1 124 ? -7.055 -16.078 4.535 1 94.06 124 ASN B O 1
ATOM 2446 N N . GLN B 1 125 ? -8.164 -15.039 6.188 1 94.56 125 GLN B N 1
ATOM 2447 C CA . GLN B 1 125 ? -8.148 -16.25 7.02 1 94.56 125 GLN B CA 1
ATOM 2448 C C . GLN B 1 125 ? -8.953 -17.375 6.375 1 94.56 125 GLN B C 1
ATOM 2450 O O . GLN B 1 125 ? -8.539 -18.531 6.414 1 94.56 125 GLN B O 1
ATOM 2455 N N . LYS B 1 126 ? -10.039 -17.047 5.812 1 92.81 126 LYS B N 1
ATOM 2456 C CA . LYS B 1 126 ? -10.852 -18.031 5.117 1 92.81 126 LYS B CA 1
ATOM 2457 C C . LYS B 1 126 ? -10.102 -18.625 3.93 1 92.81 126 LYS B C 1
ATOM 2459 O O . LYS B 1 126 ? -10.133 -19.844 3.715 1 92.81 126 LYS B O 1
ATOM 2464 N N . LYS B 1 127 ? -9.406 -17.781 3.197 1 88.81 127 LYS B N 1
ATOM 2465 C CA . LYS B 1 127 ? -8.609 -18.25 2.066 1 88.81 127 LYS B CA 1
ATOM 2466 C C . LYS B 1 127 ? -7.508 -19.203 2.523 1 88.81 127 LYS B C 1
ATOM 2468 O O . LYS B 1 127 ? -7.234 -20.203 1.86 1 88.81 127 LYS B O 1
ATOM 2473 N N . LEU B 1 128 ? -6.918 -18.844 3.611 1 89.38 128 LEU B N 1
ATOM 2474 C CA . LEU B 1 128 ? -5.82 -19.641 4.145 1 89.38 128 LEU B CA 1
ATOM 2475 C C . LEU B 1 128 ? -6.301 -21.047 4.531 1 89.38 128 LEU B C 1
ATOM 2477 O O . LEU B 1 128 ? -5.602 -22.031 4.301 1 89.38 128 LEU B O 1
ATOM 2481 N N . ASN B 1 129 ? -7.473 -21.078 5.062 1 87.69 129 ASN B N 1
ATOM 2482 C CA . ASN B 1 129 ? -8.031 -22.344 5.523 1 87.69 129 ASN B CA 1
ATOM 2483 C C . ASN B 1 129 ? -8.289 -23.297 4.359 1 87.69 129 ASN B C 1
ATOM 2485 O O . ASN B 1 129 ? -8.289 -24.516 4.539 1 87.69 129 ASN B O 1
ATOM 2489 N N . ASP B 1 130 ? -8.391 -22.766 3.184 1 82 130 ASP B N 1
ATOM 2490 C CA . ASP B 1 130 ? -8.727 -23.562 2.008 1 82 130 ASP B CA 1
ATOM 2491 C C . ASP B 1 130 ? -7.461 -24.016 1.284 1 82 130 ASP B C 1
ATOM 2493 O O . ASP B 1 130 ? -7.539 -24.781 0.312 1 82 130 ASP B O 1
ATOM 2497 N N . LEU B 1 131 ? -6.293 -23.609 1.791 1 83.31 131 LEU B N 1
ATOM 2498 C CA . LEU B 1 131 ? -5.051 -23.906 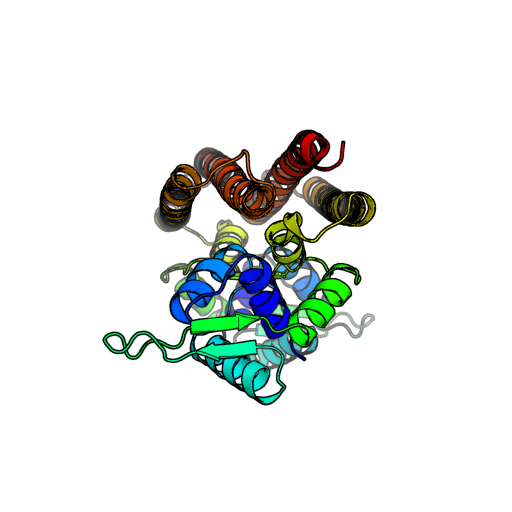1.082 1 83.31 131 LEU B CA 1
ATOM 2499 C C . LEU B 1 131 ? -4.383 -25.156 1.662 1 83.31 131 LEU B C 1
ATOM 2501 O O . LEU B 1 131 ? -4.516 -25.438 2.854 1 83.31 131 LEU B O 1
ATOM 2505 N N . SER B 1 132 ? -3.773 -25.938 0.701 1 74.69 132 SER B N 1
ATOM 2506 C CA . SER B 1 132 ? -2.947 -27.062 1.104 1 74.69 132 SER B CA 1
ATOM 2507 C C . SER B 1 132 ? -1.477 -26.672 1.198 1 74.69 132 SER B C 1
ATOM 2509 O O . SER B 1 132 ? -0.849 -26.344 0.188 1 74.69 132 SER B O 1
ATOM 2511 N N . LEU B 1 133 ? -0.824 -26.766 2.307 1 68.56 133 LEU B N 1
ATOM 2512 C CA . LEU B 1 133 ? 0.537 -26.312 2.58 1 68.56 133 LEU B CA 1
ATOM 2513 C C . LEU B 1 133 ? 1.558 -27.297 2.025 1 68.56 133 LEU B C 1
ATOM 2515 O O . LEU B 1 133 ? 2.729 -26.953 1.849 1 68.56 133 LEU B O 1
ATOM 2519 N N . ASP B 1 134 ? 1.13 -28.359 1.731 1 66.81 134 ASP B N 1
ATOM 2520 C CA . ASP B 1 134 ? 2.074 -29.422 1.373 1 66.81 134 ASP B CA 1
ATOM 2521 C C . ASP B 1 134 ? 2.416 -29.359 -0.114 1 66.81 134 ASP B C 1
ATOM 2523 O O . ASP B 1 134 ? 3.238 -30.141 -0.595 1 66.81 134 ASP B O 1
ATOM 2527 N N . LYS B 1 135 ? 1.903 -28.359 -0.756 1 76.56 135 LYS B N 1
ATOM 2528 C CA . LYS B 1 135 ? 2.17 -28.266 -2.189 1 76.56 135 LYS B CA 1
ATOM 2529 C C . LYS B 1 135 ? 2.914 -26.984 -2.535 1 76.56 135 LYS B C 1
ATOM 2531 O O . LYS B 1 135 ? 2.482 -25.891 -2.164 1 76.56 135 LYS B O 1
ATOM 2536 N N . LYS B 1 136 ? 4.133 -27.219 -3.139 1 77.5 136 LYS B N 1
ATOM 2537 C CA . LYS B 1 136 ? 4.918 -26.078 -3.592 1 77.5 136 LYS B CA 1
ATOM 2538 C C . LYS B 1 136 ? 4.066 -25.109 -4.414 1 77.5 136 LYS B C 1
ATOM 2540 O O . LYS B 1 136 ? 4.254 -23.891 -4.344 1 77.5 136 LYS B O 1
ATOM 2545 N N . GLN B 1 137 ? 3.086 -25.703 -5.055 1 80.06 137 GLN B N 1
ATOM 2546 C CA . GLN B 1 137 ? 2.236 -24.922 -5.957 1 80.06 137 GLN B CA 1
ATOM 2547 C C . GLN B 1 137 ? 1.373 -23.938 -5.18 1 80.06 137 GLN B C 1
ATOM 2549 O O . GLN B 1 137 ? 0.96 -22.906 -5.723 1 80.06 137 GLN B O 1
ATOM 2554 N N . GLU B 1 138 ? 1.216 -24.25 -3.887 1 88.06 138 GLU B N 1
ATOM 2555 C CA . GLU B 1 138 ? 0.335 -23.391 -3.1 1 88.06 138 GLU B CA 1
ATOM 2556 C C . GLU B 1 138 ? 1.127 -22.562 -2.094 1 88.06 138 GLU B C 1
ATOM 2558 O O . GLU B 1 138 ? 0.578 -21.656 -1.455 1 88.06 138 GLU B O 1
ATOM 2563 N N . PHE B 1 139 ? 2.412 -22.828 -2.004 1 92.31 139 PHE B N 1
ATOM 2564 C CA . PHE B 1 139 ? 3.238 -22.172 -0.996 1 92.31 139 PHE B CA 1
ATOM 2565 C C . PHE B 1 139 ? 3.25 -20.672 -1.199 1 92.31 139 PHE B C 1
ATOM 2567 O O . PHE B 1 139 ? 3.088 -19.906 -0.244 1 92.31 139 PHE B O 1
ATOM 2574 N N . GLY B 1 140 ? 3.414 -20.203 -2.463 1 93.25 140 GLY B N 1
ATOM 2575 C CA . GLY B 1 140 ? 3.432 -18.781 -2.762 1 93.25 140 GLY B CA 1
ATOM 2576 C C . GLY B 1 140 ? 2.164 -18.062 -2.334 1 93.25 140 GLY B C 1
ATOM 2577 O O . GLY B 1 140 ? 2.223 -17 -1.721 1 93.25 140 GLY B O 1
ATOM 2578 N N . ARG B 1 141 ? 1.068 -18.688 -2.684 1 91.25 141 ARG B N 1
ATOM 2579 C CA . ARG B 1 141 ? -0.219 -18.125 -2.281 1 91.25 141 ARG B CA 1
ATOM 2580 C C . ARG B 1 141 ? -0.348 -18.078 -0.762 1 91.25 141 ARG B C 1
ATOM 2582 O O . ARG B 1 141 ? -0.797 -17.078 -0.199 1 91.25 141 ARG B O 1
ATOM 2589 N N . TYR B 1 142 ? 0.065 -19.156 -0.154 1 93.44 142 TYR B N 1
ATOM 2590 C CA . TYR B 1 142 ? -0.013 -19.266 1.299 1 93.44 142 TYR B CA 1
ATOM 2591 C C . TYR B 1 142 ? 0.756 -18.141 1.975 1 93.44 142 TYR B C 1
ATOM 2593 O O . TYR B 1 142 ? 0.215 -17.438 2.834 1 93.44 142 TYR B O 1
ATOM 2601 N N . VAL B 1 143 ? 1.941 -17.906 1.554 1 95.75 143 VAL B N 1
ATOM 2602 C CA . VAL B 1 143 ? 2.781 -16.969 2.279 1 95.75 143 VAL B CA 1
ATOM 2603 C C . VAL B 1 143 ? 2.322 -15.539 1.984 1 95.75 143 VAL B C 1
ATOM 2605 O O . VAL B 1 143 ? 2.424 -14.656 2.842 1 95.75 143 VAL B O 1
ATOM 2608 N N . VAL B 1 144 ? 1.825 -15.258 0.828 1 95.81 144 VAL B N 1
ATOM 2609 C CA . VAL B 1 144 ? 1.324 -13.93 0.503 1 95.81 144 VAL B CA 1
ATOM 2610 C C . VAL B 1 144 ? 0.093 -13.617 1.352 1 95.81 144 VAL B C 1
ATOM 2612 O O . VAL B 1 144 ? -0.042 -12.516 1.881 1 95.81 144 VAL B O 1
ATOM 2615 N N . ILE B 1 145 ? -0.81 -14.586 1.486 1 95.12 145 ILE B N 1
ATOM 2616 C CA . ILE B 1 145 ? -1.998 -14.414 2.316 1 95.12 145 ILE B CA 1
ATOM 2617 C C . ILE B 1 145 ? -1.588 -14.25 3.777 1 95.12 145 ILE B C 1
ATOM 2619 O O . ILE B 1 145 ? -2.119 -13.398 4.484 1 95.12 145 ILE B O 1
ATOM 2623 N N . GLN B 1 146 ? -0.676 -15.016 4.211 1 95.81 146 GLN B N 1
ATOM 2624 C CA . GLN B 1 146 ? -0.161 -14.93 5.574 1 95.81 146 GLN B CA 1
ATOM 2625 C C . GLN B 1 146 ? 0.417 -13.539 5.852 1 95.81 146 GLN B C 1
ATOM 2627 O O . GLN B 1 146 ? 0.211 -12.984 6.93 1 95.81 146 GLN B O 1
ATOM 2632 N N . ARG B 1 147 ? 1.174 -13.023 4.91 1 96.94 147 ARG B N 1
ATOM 2633 C CA . ARG B 1 147 ? 1.714 -11.672 5.031 1 96.94 147 ARG B CA 1
ATOM 2634 C C . ARG B 1 147 ? 0.605 -10.664 5.305 1 96.94 147 ARG B C 1
ATOM 2636 O O . ARG B 1 147 ? 0.744 -9.805 6.18 1 96.94 147 ARG B O 1
ATOM 2643 N N . ARG B 1 148 ? -0.423 -10.75 4.535 1 96.31 148 ARG B N 1
ATOM 2644 C CA . ARG B 1 148 ? -1.532 -9.805 4.664 1 96.31 148 ARG B CA 1
ATOM 2645 C C . ARG B 1 148 ? -2.146 -9.875 6.059 1 96.31 148 ARG B C 1
ATOM 2647 O O . ARG B 1 148 ? -2.414 -8.844 6.676 1 96.31 148 ARG B O 1
ATOM 2654 N N . ILE B 1 149 ? -2.328 -11.047 6.539 1 96.94 149 ILE B N 1
ATOM 2655 C CA . ILE B 1 149 ? -2.916 -11.242 7.859 1 96.94 149 ILE B CA 1
ATOM 2656 C C . ILE B 1 149 ? -1.991 -10.664 8.93 1 96.94 149 ILE B C 1
ATOM 2658 O O . ILE B 1 149 ? -2.438 -9.938 9.812 1 96.94 149 ILE B O 1
ATOM 2662 N N . MET B 1 150 ? -0.725 -10.953 8.805 1 97.56 150 MET B N 1
ATOM 2663 C CA . MET B 1 150 ? 0.258 -10.484 9.781 1 97.56 150 MET B CA 1
ATOM 2664 C C . MET B 1 150 ? 0.312 -8.961 9.805 1 97.56 150 MET B C 1
ATOM 2666 O O . MET B 1 150 ? 0.365 -8.359 10.883 1 97.56 150 MET B O 1
ATOM 2670 N N . LEU B 1 151 ? 0.288 -8.359 8.672 1 97.38 151 LEU B N 1
ATOM 2671 C CA . LEU B 1 151 ? 0.355 -6.906 8.602 1 97.38 151 LEU B CA 1
ATOM 2672 C C . LEU B 1 151 ? -0.932 -6.273 9.125 1 97.38 151 LEU B C 1
ATOM 2674 O O . LEU B 1 151 ? -0.898 -5.219 9.766 1 97.38 151 LEU B O 1
ATOM 2678 N N . CYS B 1 152 ? -2.066 -6.91 8.836 1 97.69 152 CYS B N 1
ATOM 2679 C CA . CYS B 1 152 ? -3.326 -6.43 9.398 1 97.69 152 CYS B CA 1
ATOM 2680 C C . CYS B 1 152 ? -3.295 -6.449 10.922 1 97.69 152 CYS B C 1
ATOM 2682 O O . CYS B 1 152 ? -3.713 -5.488 11.562 1 97.69 152 CYS B O 1
ATOM 2684 N N . GLN B 1 153 ? -2.811 -7.516 11.445 1 98.12 153 GLN B N 1
ATOM 2685 C CA . GLN B 1 153 ? -2.721 -7.641 12.898 1 98.12 153 GLN B CA 1
ATOM 2686 C C . GLN B 1 153 ? -1.831 -6.551 13.484 1 98.12 153 GLN B C 1
ATOM 2688 O O . GLN B 1 153 ? -2.17 -5.953 14.508 1 98.12 153 GLN B O 1
ATOM 2693 N N . GLN B 1 154 ? -0.744 -6.359 12.875 1 98.5 154 GLN B N 1
ATOM 2694 C CA . GLN B 1 154 ? 0.165 -5.328 13.359 1 98.5 154 GLN B CA 1
ATOM 2695 C C . GLN B 1 154 ? -0.48 -3.947 13.289 1 98.5 154 GLN B C 1
ATOM 2697 O O . GLN B 1 154 ? -0.329 -3.137 14.203 1 98.5 154 GLN B O 1
ATOM 2702 N N . GLU B 1 155 ? -1.144 -3.607 12.203 1 98.38 155 GLU B N 1
ATOM 2703 C CA . GLU B 1 155 ? -1.769 -2.295 12.07 1 98.38 155 GLU B CA 1
ATOM 2704 C C . GLU B 1 155 ? -2.912 -2.129 13.07 1 98.38 155 GLU B C 1
ATOM 2706 O O . GLU B 1 155 ? -3.18 -1.021 13.539 1 98.38 155 GLU B O 1
ATOM 2711 N N . LEU B 1 156 ? -3.633 -3.242 13.375 1 98.56 156 LEU B N 1
ATOM 2712 C CA . LEU B 1 156 ? -4.656 -3.172 14.414 1 98.56 156 LEU B CA 1
ATOM 2713 C C . LEU B 1 156 ? -4.043 -2.773 15.75 1 98.56 156 LEU B C 1
ATOM 2715 O O . LEU B 1 156 ? -4.629 -1.984 16.5 1 98.56 156 LEU B O 1
ATOM 2719 N N . GLN B 1 157 ? -2.908 -3.336 16.031 1 98.5 157 GLN B N 1
ATOM 2720 C CA . GLN B 1 157 ? -2.193 -2.941 17.234 1 98.5 157 GLN B CA 1
ATOM 2721 C C . GLN B 1 157 ? -1.822 -1.463 17.203 1 98.5 157 GLN B C 1
ATOM 2723 O O . GLN B 1 157 ? -1.936 -0.763 18.203 1 98.5 157 GLN B O 1
ATOM 2728 N N . TRP B 1 158 ? -1.373 -0.997 16.094 1 98.56 158 TRP B N 1
ATOM 2729 C CA . TRP B 1 158 ? -1.058 0.415 15.898 1 98.56 158 TRP B CA 1
ATOM 2730 C C . TRP B 1 158 ? -2.283 1.286 16.156 1 98.56 158 TRP B C 1
ATOM 2732 O O . TRP B 1 158 ? -2.197 2.307 16.844 1 98.56 158 TRP B O 1
ATOM 2742 N N . CYS B 1 159 ? -3.414 0.886 15.609 1 98.44 159 CYS B N 1
ATOM 2743 C CA . CYS B 1 159 ? -4.645 1.644 15.812 1 98.44 159 CYS B CA 1
ATOM 2744 C C . CYS B 1 159 ? -4.973 1.761 17.297 1 98.44 159 CYS B C 1
ATOM 2746 O O . CYS B 1 159 ? -5.367 2.83 17.766 1 98.44 159 CYS B O 1
ATOM 2748 N N . GLN B 1 160 ? -4.82 0.686 17.969 1 97.75 160 GLN B N 1
ATOM 2749 C CA . GLN B 1 160 ? -5.07 0.684 19.406 1 97.75 160 GLN B CA 1
ATOM 2750 C C . GLN B 1 160 ? -4.117 1.627 20.141 1 97.75 160 GLN B C 1
ATOM 2752 O O . GLN B 1 160 ? -4.539 2.385 21.016 1 97.75 160 GLN B O 1
ATOM 2757 N N . GLN B 1 161 ? -2.871 1.578 19.797 1 97.5 161 GLN B N 1
ATOM 2758 C CA . GLN B 1 161 ? -1.876 2.455 20.406 1 97.5 161 GLN B CA 1
ATOM 2759 C C . GLN B 1 161 ? -2.201 3.922 20.141 1 97.5 161 GLN B C 1
ATOM 2761 O O . GLN B 1 16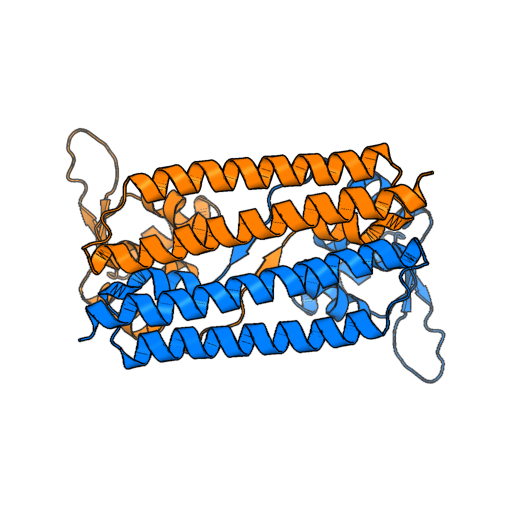1 ? -2.115 4.754 21.047 1 97.5 161 GLN B O 1
ATOM 2766 N N . VAL B 1 162 ? -2.57 4.25 18.906 1 97.19 162 VAL B N 1
ATOM 2767 C CA . VAL B 1 162 ? -2.902 5.625 18.547 1 97.19 162 VAL B CA 1
ATOM 2768 C C . VAL B 1 162 ? -4.121 6.09 19.344 1 97.19 162 VAL B C 1
ATOM 2770 O O . VAL B 1 162 ? -4.148 7.215 19.859 1 97.19 162 VAL B O 1
ATOM 2773 N N . ARG B 1 163 ? -5.113 5.219 19.422 1 96.25 163 ARG B N 1
ATOM 2774 C CA . ARG B 1 163 ? -6.316 5.543 20.172 1 96.25 163 ARG B CA 1
ATOM 2775 C C . ARG B 1 163 ? -5.973 5.898 21.625 1 96.25 163 ARG B C 1
ATOM 2777 O O . ARG B 1 163 ? -6.531 6.844 22.188 1 96.25 163 ARG B O 1
ATOM 2784 N N . GLU B 1 164 ? -5.082 5.211 22.219 1 95.44 164 GLU B N 1
ATOM 2785 C CA . GLU B 1 164 ? -4.664 5.469 23.594 1 95.44 164 GLU B CA 1
ATOM 2786 C C . GLU B 1 164 ? -3.861 6.762 23.703 1 95.44 164 GLU B C 1
ATOM 2788 O O . GLU B 1 164 ? -4.082 7.566 24.609 1 95.44 164 GLU B O 1
ATOM 2793 N N . GLN B 1 165 ? -2.961 6.984 22.781 1 93.75 165 GLN B N 1
ATOM 2794 C CA . GLN B 1 165 ? -2.053 8.125 22.812 1 93.75 165 GLN B CA 1
ATOM 2795 C C . GLN B 1 165 ? -2.797 9.43 22.547 1 93.75 165 GLN B C 1
ATOM 2797 O O . GLN B 1 165 ? -2.459 10.469 23.109 1 93.75 165 GLN B O 1
ATOM 2802 N N . MET B 1 166 ? -3.799 9.359 21.703 1 93.5 166 MET B N 1
ATOM 2803 C CA . MET B 1 166 ? -4.43 10.602 21.266 1 93.5 166 MET B CA 1
ATOM 2804 C C . MET B 1 166 ? -5.332 11.164 22.359 1 93.5 166 MET B C 1
ATOM 2806 O O . MET B 1 166 ? -5.738 12.328 22.312 1 93.5 166 MET B O 1
ATOM 2810 N N . GLN B 1 167 ? -5.645 10.367 23.391 1 91.38 167 GLN B N 1
ATOM 2811 C CA . GLN B 1 167 ? -6.535 10.797 24.469 1 91.38 167 GLN B CA 1
ATOM 2812 C C . GLN B 1 167 ? -5.984 12.023 25.172 1 91.38 167 GLN B C 1
ATOM 2814 O O . GLN B 1 167 ? -6.746 12.867 25.656 1 91.38 167 GLN B O 1
ATOM 2819 N N . GLN B 1 168 ? -4.727 12.18 25.234 1 88.69 168 GLN B N 1
ATOM 2820 C CA . GLN B 1 168 ? -4.09 13.273 25.953 1 88.69 168 GLN B CA 1
ATOM 2821 C C . GLN B 1 168 ? -4.359 14.609 25.266 1 88.69 168 GLN B C 1
ATOM 2823 O O . GLN B 1 168 ? -4.289 15.672 25.906 1 88.69 168 GLN B O 1
ATOM 2828 N N . PHE B 1 169 ? -4.691 14.531 23.984 1 88.94 169 PHE B N 1
ATOM 2829 C CA . PHE B 1 169 ? -4.879 15.766 23.234 1 88.94 169 PHE B CA 1
ATOM 2830 C C . PHE B 1 169 ? -6.348 16.172 23.219 1 88.94 169 PHE B C 1
ATOM 2832 O O . PHE B 1 169 ? -6.695 17.234 22.703 1 88.94 169 PHE B O 1
ATOM 2839 N N . PHE B 1 170 ? -7.191 15.336 23.656 1 84.62 170 PHE B N 1
ATOM 2840 C CA . PHE B 1 170 ? -8.609 15.656 23.625 1 84.62 170 PHE B CA 1
ATOM 2841 C C . PHE B 1 170 ? -9.156 15.828 25.047 1 84.62 170 PHE B C 1
ATOM 2843 O O . PHE B 1 170 ? -10.328 16.156 25.234 1 84.62 170 PHE B O 1
ATOM 2850 N N . GLU B 1 171 ? -8.422 15.445 26.094 1 72.94 171 GLU B N 1
ATOM 2851 C CA . GLU B 1 171 ? -8.805 15.773 27.453 1 72.94 171 GLU B CA 1
ATOM 2852 C C . GLU B 1 171 ? -8.508 17.234 27.781 1 72.94 171 GLU B C 1
ATOM 2854 O O . GLU B 1 171 ? -7.605 17.844 27.188 1 72.94 171 GLU B O 1
#

InterPro domains:
  IPR005149 Transcription regulator PadR, N-terminal [PF03551] (8-75)
  IPR018309 Transcription regulator PadR, C-terminal [PF10400] (88-166)
  IPR036388 Winged helix-like DNA-binding domain superfamily [G3DSA:1.10.10.10] (1-85)
  IPR036390 Winged helix DNA-binding domain superfamily [SSF46785] (4-168)

Organism: Enterococcus faecium (strain ATCC BAA-472 / TX0016 / DO) (NCBI:txid333849)

Nearest PDB structures (foldseek):
  5x11-assembly4_H  TM=8.106E-01  e=6.770E-10  Bacillus spizizenii str. W23
  5x11-assembly3_D  TM=8.000E-01  e=6.770E-10  Bacillus spizizenii str. W23
  6jyi-assembly1_B  TM=8.368E-01  e=1.006E-07  Bacillus cereus ATCC 14579
  3l9f-assembly2_C  TM=8.182E-01  e=3.513E-07  Streptococcus mutans UA159
  6jyi-assembly1_A  TM=7.204E-01  e=2.718E-06  Bacillus cereus ATCC 14579

Foldseek 3Di:
DDPLLLLLLVVQVLHKDFLVVSQVLSVLPDDDDSVRSVVSLVVCCVVPQWDWDCPPPVDSITIIHGDPNVVVVSVVVVPDDDDDDDDDDVLVVVVVVVVPDAPVRLVVSLVVLLVVLVVLLVVLVVVLVPFDCVDPSCVVVNVSSVVSNVVSVVVNVVSVVCNVVCVVVND/DDPLLLLLLVVQVLHKDFLVVSQVQSVLPDDDDSVRSVVSLVVCCVVPQWDWDCPPPVDSTTIIHGDPNVVVVSVVVVPDDDDDDDDDDVLVVVVVVVVPDAPVRLVVSLVVLLVVLVVLLVVLVVVLVPFDCVDPSCVVVNVSSVVSNVVSVVVNVVSVVCNVVCVVVND

Radius of gyration: 22.33 Å; Cα contacts (8 Å, |Δi|>4): 428; chains: 2; bounding box: 42×66×57 Å

Sequence (342 aa):
MNTLAYILLCVLLSKPRSGYELKQLITIFWEAHHSQIYTTLAKLDQQGYVTVLDKDEHSQKKIYHLTDEGRALVEEWIKEETPAPTQKDEFLAKIYAFSTLDKTTATGLLFTREQQLNKIMQKNQKKLNDLSLDKKQEFGRYVVIQRRIMLCQQELQWCQQVREQMQQFFEMNTLAYILLCVLLSKPRSGYELKQLITIFWEAHHSQIYTTLAKLDQQGYVTVLDKDEHSQKKIYHLTDEGRALVEEWIKEETPAPTQKDEFLAKIYAFSTLDKTTATGLLFTREQQLNKIMQKNQKKLNDLSLDKKQEFGRYVVIQRRIMLCQQELQWCQQVREQMQQFFE

Solvent-accessible surface area (backbone atoms only — not comparable to full-atom values): 18597 Å² total; per-residue (Å²): 133,59,69,66,51,47,49,54,47,34,63,29,70,78,44,66,39,35,66,65,54,48,59,63,58,39,59,80,34,36,69,73,55,70,71,56,53,53,54,42,50,51,50,34,37,76,72,51,30,28,43,72,51,60,68,53,84,88,46,97,54,55,32,40,32,64,30,73,62,26,48,52,50,37,58,54,54,61,70,45,89,70,70,83,61,48,41,41,30,64,57,54,44,47,44,36,34,35,62,77,50,51,66,69,56,52,52,49,53,50,49,51,49,48,52,54,39,50,52,52,35,52,56,39,51,56,54,53,72,74,55,57,79,86,34,60,70,35,37,16,50,49,53,52,44,48,47,51,40,54,48,36,53,52,50,48,51,47,47,52,52,49,59,62,62,51,47,70,76,69,105,133,60,69,65,52,47,49,54,47,34,63,30,69,76,44,67,39,33,66,66,55,48,58,62,58,39,59,79,35,35,70,75,55,69,71,56,54,53,54,43,49,52,50,34,37,75,72,49,29,28,43,70,51,60,67,52,83,86,47,96,51,54,32,39,32,64,30,72,62,25,49,52,50,36,58,54,56,62,70,45,90,70,67,83,63,48,42,41,31,64,57,55,44,47,43,37,34,36,61,76,50,52,66,68,57,50,52,47,53,49,49,52,50,46,52,52,37,49,52,50,36,52,56,40,51,55,55,52,71,73,56,58,79,89,32,62,72,37,38,16,50,48,52,54,44,49,48,53,40,52,49,35,53,52,50,48,51,47,48,52,52,48,59,61,61,52,48,73,76,67,104